Protein 5EXP (pdb70)

Secondary structure (DSSP, 8-state):
-----SHHHHHHHHHHHHHTTS---EEEE--TTSSHHHHHHHHHHTSTTTTS-EEEEETTTS-HHHHHHHHH-B-TTSSTT--S-B--HHHHTTTSEEEEETGGGS-HHHHHHHHHHHHHSEE--BT----EE---EEEEEESS-HHHHHHHTSS-HHHHHHHTTEEEEPPPGGG-GGGHHHHHHHHHHHHHHTTS--EEE-HHHHHHHTTS--TTHHHHHHHHHHHHHHHSTTEEE-GGGS-GGG----

Nearest PDB structures (foldseek):
  6jdi-assembly1_A  TM=9.979E-01  e=2.070E-52  Pseudomonas aeruginosa
  6jdl-assembly1_A  TM=9.980E-01  e=2.352E-52  Pseudomonas aeruginosa
  8p53-assembly1_D  T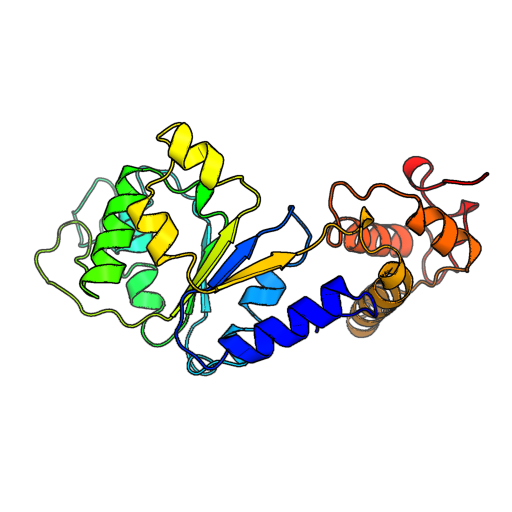M=9.610E-01  e=1.650E-47  Pseudomonas aeruginosa PAO1
  8p53-assembly1_E  TM=9.847E-01  e=5.163E-46  Pseudomonas aeruginosa PAO1
  5exx-assembly1_A  TM=9.400E-01  e=3.497E-45  Pseudomonas aeruginosa PAO1

CATH classification: 3.40.50.300 (+1 more: 1.10.8.60)

Structure (mmCIF, N/CA/C/O backbone):
data_5EXP
#
_entry.id   5EXP
#
_cell.length_a   104.907
_cell.length_b   104.907
_cell.length_c   42.752
_cell.angle_alpha   90.00
_cell.angle_beta   90.00
_cell.angle_gamma   120.00
#
_symmetry.space_group_name_H-M   'P 65'
#
loop_
_entity.id
_entity.type
_entity.pdbx_description
1 polymer 'Transcriptional regulator FleQ'
2 non-polymer 'SULFATE ION'
3 non-polymer 1,2-ETHANEDIOL
4 water water
#
loop_
_atom_site.group_PDB
_atom_site.id
_atom_site.type_symbol
_atom_site.label_atom_id
_atom_site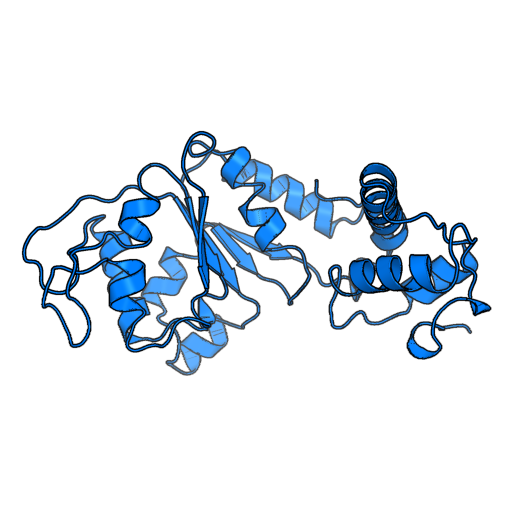.label_alt_id
_atom_site.label_comp_id
_atom_site.label_asym_id
_atom_site.label_entity_id
_atom_site.label_seq_id
_atom_site.pdbx_PDB_ins_code
_atom_site.Cartn_x
_atom_site.Cartn_y
_atom_site.Cartn_z
_atom_site.occupancy
_atom_site.B_iso_or_equiv
_atom_site.auth_seq_id
_atom_site.auth_comp_id
_atom_site.auth_asym_id
_atom_site.auth_atom_id
_atom_site.pdbx_PDB_model_num
ATOM 1 N N . SER A 1 11 ? 40.640 21.533 -1.779 1.00 47.46 145 SER A N 1
ATOM 2 C CA . SER A 1 11 ? 39.451 22.379 -1.825 1.00 41.33 145 SER A CA 1
ATOM 3 C C . SER A 1 11 ? 38.744 22.422 -0.467 1.00 44.04 145 SER A C 1
ATOM 4 O O . SER A 1 11 ? 37.691 23.046 -0.321 1.00 35.74 145 SER A O 1
ATOM 7 N N . LEU A 1 12 ? 39.338 21.760 0.523 1.00 38.62 146 LEU A N 1
ATOM 8 C CA . LEU A 1 12 ? 38.818 21.754 1.889 1.00 25.76 146 LEU A CA 1
ATOM 9 C C . LEU A 1 12 ? 39.531 22.774 2.765 1.00 27.25 146 LEU A C 1
ATOM 10 O O . LEU A 1 12 ? 40.625 22.526 3.259 1.00 25.14 146 LEU A O 1
ATOM 15 N N . VAL A 1 13 ? 38.884 23.908 2.980 1.00 19.57 147 VAL A N 1
ATOM 16 C CA . VAL A 1 13 ? 39.502 25.056 3.621 1.00 20.67 147 VAL A CA 1
ATOM 17 C C . VAL A 1 13 ? 39.448 24.999 5.161 1.00 18.50 147 VAL A C 1
ATOM 18 O O . VAL A 1 13 ? 38.495 24.479 5.731 1.00 21.88 147 VAL A O 1
ATOM 22 N N . GLY A 1 14 ? 40.471 25.522 5.836 1.00 17.28 148 GLY A N 1
ATOM 23 C CA . GLY A 1 14 ? 40.426 25.635 7.285 1.00 21.28 148 GLY A CA 1
ATOM 24 C C . GLY A 1 14 ? 41.703 25.264 8.019 1.00 18.18 148 GLY A C 1
ATOM 25 O O . GLY A 1 14 ? 42.570 24.588 7.466 1.00 25.74 148 GLY A O 1
ATOM 26 N N . THR A 1 15 ? 41.809 25.701 9.271 1.00 22.50 149 THR A N 1
ATOM 27 C CA . THR A 1 15 ? 42.991 25.440 10.090 1.00 20.74 149 THR A CA 1
ATOM 28 C C . THR A 1 15 ? 42.711 24.500 11.247 1.00 21.96 149 THR A C 1
ATOM 29 O O . THR A 1 15 ? 43.635 24.059 11.936 1.00 23.94 149 THR A O 1
ATOM 33 N N . SER A 1 16 ? 41.439 24.198 11.468 1.00 17.22 150 SER A N 1
ATOM 34 C CA . SER A 1 16 ? 41.036 23.369 12.591 1.00 17.05 150 SER A CA 1
ATOM 35 C C . SER A 1 16 ? 41.763 22.037 12.546 1.00 20.27 150 SER A C 1
ATOM 36 O O . SER A 1 16 ? 42.148 21.583 11.473 1.00 16.21 150 SER A O 1
ATOM 39 N N . ARG A 1 17 ? 41.957 21.433 13.716 1.00 18.92 151 ARG A N 1
ATOM 40 C CA . ARG A 1 17 ? 42.568 20.119 13.814 1.00 20.07 151 ARG A CA 1
ATOM 41 C C . ARG A 1 17 ? 41.724 19.114 13.024 1.00 20.69 151 ARG A C 1
ATOM 42 O O . ARG A 1 17 ? 42.257 18.253 12.324 1.00 21.51 151 ARG A O 1
ATOM 50 N N . ALA A 1 18 ? 40.411 19.248 13.144 1.00 17.96 152 ALA A N 1
ATOM 51 C CA . ALA A 1 18 ? 39.461 18.380 12.451 1.00 22.72 152 ALA A CA 1
ATOM 52 C C . ALA A 1 18 ? 39.705 18.338 10.950 1.00 18.07 152 ALA A C 1
ATOM 53 O O . ALA A 1 18 ? 39.839 17.271 10.365 1.00 17.34 152 ALA A O 1
ATOM 55 N N . ILE A 1 19 ? 39.768 19.498 10.314 1.00 14.88 153 ILE A N 1
ATOM 56 C CA . ILE A 1 19 ? 39.895 19.508 8.872 1.00 10.43 153 ILE A CA 1
ATOM 57 C C . ILE A 1 19 ? 41.303 19.075 8.451 1.00 13.38 153 ILE A C 1
ATOM 58 O O . ILE A 1 19 ? 41.473 18.461 7.412 1.00 12.95 153 ILE A O 1
ATOM 63 N N . GLN A 1 20 ? 42.305 19.355 9.276 1.00 14.59 154 GLN A N 1
ATOM 64 C CA . GLN A 1 20 ? 43.653 18.888 8.964 1.00 14.97 154 GLN A CA 1
ATOM 65 C C . GLN A 1 20 ? 43.683 17.367 8.970 1.00 18.54 154 GLN A C 1
ATOM 66 O O . GLN A 1 20 ? 44.295 16.742 8.099 1.00 16.61 154 GLN A O 1
ATOM 72 N N . GLN A 1 21 ? 43.026 16.785 9.971 1.00 14.01 155 GLN A N 1
ATOM 73 C CA . GLN A 1 21 ? 42.910 15.330 10.079 1.00 16.62 155 GLN A CA 1
ATOM 74 C C . GLN A 1 21 ? 42.235 14.736 8.853 1.00 17.78 155 GLN A C 1
ATOM 75 O O . GLN A 1 21 ? 42.671 13.716 8.314 1.00 13.26 155 GLN A O 1
ATOM 81 N N . VAL A 1 22 ? 41.136 15.356 8.448 1.00 13.22 156 VAL A N 1
ATOM 82 C CA . VAL A 1 22 ? 40.387 14.890 7.286 1.00 12.58 156 VAL A CA 1
ATOM 83 C C . VAL A 1 22 ? 41.265 14.934 6.042 1.00 12.48 156 VAL A C 1
ATOM 84 O O . VAL A 1 22 ? 41.294 13.986 5.266 1.00 12.08 156 VAL A O 1
ATOM 88 N N . ARG A 1 23 ? 42.023 16.015 5.870 1.00 9.73 157 ARG A N 1
ATOM 89 C CA . ARG A 1 23 ? 42.901 16.115 4.710 1.00 12.03 157 ARG A CA 1
ATOM 90 C C . ARG A 1 23 ? 43.947 15.000 4.734 1.00 13.27 157 ARG A C 1
ATOM 91 O O . ARG A 1 23 ? 44.254 14.394 3.701 1.00 12.36 157 ARG A O 1
ATOM 99 N N . GLN A 1 24 ? 44.481 14.725 5.918 1.00 13.03 158 GLN A N 1
ATOM 100 C CA . GLN A 1 24 ? 45.512 13.698 6.064 1.00 12.53 158 GLN A CA 1
ATOM 101 C C . GLN A 1 24 ? 44.941 12.329 5.740 1.00 13.68 158 GLN A C 1
ATOM 102 O O . GLN A 1 24 ? 45.591 11.514 5.083 1.00 13.77 158 GLN A O 1
ATOM 108 N N . MET A 1 25 ? 43.713 12.087 6.181 1.00 11.01 159 MET A N 1
ATOM 109 C CA . MET A 1 25 ? 43.075 10.787 5.935 1.00 12.44 159 MET A CA 1
ATOM 110 C C . MET A 1 25 ? 42.710 10.601 4.466 1.00 11.65 159 MET A C 1
ATOM 111 O O . MET A 1 25 ? 42.847 9.515 3.924 1.00 9.98 159 MET A O 1
ATOM 116 N N . MET A 1 26 ? 42.221 11.654 3.822 1.00 9.37 160 MET A N 1
ATOM 117 C CA . MET A 1 26 ? 41.936 11.580 2.399 1.00 10.41 160 MET A CA 1
ATOM 118 C C . MET A 1 26 ? 43.194 11.201 1.631 1.00 13.05 160 MET A C 1
ATOM 119 O O . MET A 1 26 ? 43.157 10.401 0.716 1.00 12.16 160 MET A O 1
ATOM 124 N N . GLN A 1 27 ? 44.314 11.798 2.009 1.00 11.99 161 GLN A N 1
ATOM 125 C CA . GLN A 1 27 ? 45.564 11.508 1.327 1.00 15.12 161 GLN A CA 1
ATOM 126 C C . GLN A 1 27 ? 45.941 10.029 1.498 1.00 11.52 161 GLN A C 1
ATOM 127 O O . GLN A 1 27 ? 46.423 9.382 0.563 1.00 15.17 161 GLN A O 1
ATOM 133 N N . GLN A 1 28 ? 45.698 9.486 2.685 1.00 9.95 162 GLN A N 1
ATOM 134 C CA . GLN A 1 28 ? 46.031 8.083 2.948 1.00 12.80 162 GLN A CA 1
ATOM 135 C C . GLN A 1 28 ? 45.255 7.122 2.055 1.00 16.03 162 GLN A C 1
ATOM 136 O O . GLN A 1 28 ? 45.791 6.100 1.627 1.00 11.56 162 GLN A O 1
ATOM 142 N N . VAL A 1 29 ? 43.988 7.424 1.795 1.00 12.48 163 VAL A N 1
ATOM 143 C CA . VAL A 1 29 ? 43.117 6.413 1.179 1.00 10.51 163 VAL A CA 1
ATOM 144 C C . VAL A 1 29 ? 42.818 6.657 -0.309 1.00 10.81 163 VAL A C 1
ATOM 145 O O . VAL A 1 29 ? 42.508 5.697 -1.037 1.00 13.27 163 VAL A O 1
ATOM 149 N N . ALA A 1 30 ? 42.947 7.904 -0.771 1.00 9.53 164 ALA A N 1
ATOM 150 C CA . ALA A 1 30 ? 42.474 8.285 -2.116 1.00 9.48 164 ALA A CA 1
ATOM 151 C C . ALA A 1 30 ? 42.973 7.377 -3.245 1.00 12.98 164 ALA A C 1
ATOM 152 O O . ALA A 1 30 ? 42.178 6.905 -4.064 1.00 9.76 164 ALA A O 1
ATOM 154 N N . ASP A 1 31 ? 44.283 7.142 -3.297 1.00 9.57 165 ASP A N 1
ATOM 155 C CA . ASP A 1 31 ? 44.872 6.367 -4.396 1.00 11.43 165 ASP A CA 1
ATOM 156 C C . ASP A 1 31 ? 44.863 4.866 -4.139 1.00 17.52 165 ASP A C 1
ATOM 157 O O . ASP A 1 31 ? 45.522 4.114 -4.845 1.00 14.58 165 ASP A O 1
ATOM 162 N N . THR A 1 32 ? 44.105 4.428 -3.138 1.00 12.30 166 THR A N 1
ATOM 163 C CA . THR A 1 32 ? 43.801 3.017 -2.995 1.00 9.73 166 THR A CA 1
ATOM 164 C C . THR A 1 32 ? 42.403 2.794 -3.535 1.00 11.65 166 THR A C 1
ATOM 165 O O . THR A 1 32 ? 41.666 3.752 -3.763 1.00 15.07 166 THR A O 1
ATOM 169 N N . ASP A 1 33 ? 42.033 1.534 -3.708 1.00 14.60 167 ASP A N 1
ATOM 170 C CA . ASP A 1 33 ? 40.679 1.212 -4.140 1.00 16.43 167 ASP A CA 1
ATOM 171 C C . ASP A 1 33 ? 39.799 0.803 -2.955 1.00 13.40 167 ASP A C 1
ATOM 172 O O . ASP A 1 33 ? 38.702 0.252 -3.131 1.00 14.42 167 ASP A O 1
ATOM 177 N N . ALA A 1 34 ? 40.259 1.101 -1.745 1.00 12.48 168 ALA A N 1
ATOM 178 C CA . ALA A 1 34 ? 39.518 0.722 -0.542 1.00 11.57 168 ALA A CA 1
ATOM 179 C C . ALA A 1 34 ? 38.202 1.472 -0.427 1.00 13.55 168 ALA A C 1
ATOM 180 O O . ALA A 1 34 ? 38.109 2.656 -0.753 1.00 10.96 168 ALA A O 1
ATOM 182 N N . SER A 1 35 ? 37.183 0.789 0.073 1.00 10.12 169 SER A N 1
ATOM 183 C CA A SER A 1 35 ? 35.900 1.447 0.249 0.45 10.59 169 SER A CA 1
ATOM 184 C CA B SER A 1 35 ? 35.876 1.411 0.286 0.55 10.36 169 SER A CA 1
ATOM 185 C C . SER A 1 35 ? 35.961 2.466 1.381 1.00 12.67 169 SER A C 1
ATOM 186 O O . SER A 1 35 ? 36.484 2.198 2.466 1.00 11.94 169 SER A O 1
ATOM 191 N N . VAL A 1 36 ? 35.436 3.657 1.096 1.00 9.25 170 VAL A N 1
ATOM 192 C CA . VAL A 1 36 ? 35.458 4.776 2.029 1.00 10.47 170 VAL A CA 1
ATOM 193 C C . VAL A 1 36 ? 34.033 5.066 2.495 1.00 11.45 170 VAL A C 1
ATOM 194 O O . VAL A 1 36 ? 33.111 5.071 1.681 1.00 11.03 170 VAL A O 1
ATOM 198 N N . LEU A 1 37 ? 33.848 5.250 3.797 1.00 7.96 171 LEU A N 1
ATOM 199 C CA . LEU A 1 37 ? 32.550 5.696 4.318 1.00 9.41 171 LEU A CA 1
ATOM 200 C C . LEU A 1 37 ? 32.724 7.074 4.940 1.00 12.44 171 LEU A C 1
ATOM 201 O O . LEU A 1 37 ? 33.493 7.241 5.895 1.00 10.73 171 LEU A O 1
ATOM 206 N N . ILE A 1 38 ? 32.011 8.062 4.397 1.00 7.65 172 ILE A N 1
ATOM 207 C CA . ILE A 1 38 ? 32.105 9.419 4.893 1.00 8.01 172 ILE A CA 1
ATOM 208 C C . ILE A 1 38 ? 30.898 9.720 5.764 1.00 9.81 172 ILE A C 1
ATOM 209 O O . ILE A 1 38 ? 29.758 9.567 5.327 1.00 9.51 172 ILE A O 1
ATOM 214 N N . LEU A 1 39 ? 31.153 10.116 7.001 1.00 8.98 173 LEU A N 1
ATOM 215 C CA . LEU A 1 39 ? 30.082 10.285 7.987 1.00 10.93 173 LEU A CA 1
ATOM 216 C C . LEU A 1 39 ? 29.991 11.739 8.386 1.00 10.13 173 LEU A C 1
ATOM 217 O O . LEU A 1 39 ? 31.007 12.361 8.635 1.00 13.20 173 LEU A O 1
ATOM 222 N N . GLY A 1 40 ? 28.781 12.287 8.469 1.00 12.78 174 GLY A N 1
ATOM 223 C CA . GLY A 1 40 ? 28.684 13.686 8.840 1.00 10.45 174 GLY A CA 1
ATOM 224 C C . GLY A 1 40 ? 27.291 14.224 8.614 1.00 8.10 174 GLY A C 1
ATOM 225 O O . GLY A 1 40 ? 26.513 13.674 7.840 1.00 10.83 174 GLY A O 1
ATOM 226 N N . GLU A 1 41 ? 26.976 15.315 9.298 1.00 9.09 175 GLU A N 1
ATOM 227 C CA . GLU A 1 41 ? 25.680 15.954 9.124 1.00 11.36 175 GLU A CA 1
ATOM 228 C C . GLU A 1 41 ? 25.494 16.463 7.706 1.00 9.61 175 GLU A C 1
ATOM 229 O O . GLU A 1 41 ? 26.453 16.631 6.969 1.00 10.69 175 GLU A O 1
ATOM 235 N N . SER A 1 42 ? 24.259 16.720 7.307 1.00 10.80 176 SER A N 1
ATOM 236 C CA A SER A 1 42 ? 24.020 17.371 6.026 0.49 11.98 176 SER A CA 1
ATOM 237 C CA B SER A 1 42 ? 24.034 17.367 6.019 0.51 11.98 176 SER A CA 1
ATOM 238 C C . SER A 1 42 ? 24.778 18.697 5.971 1.00 12.72 176 SER A C 1
ATOM 239 O O . SER A 1 42 ? 24.812 19.432 6.960 1.00 14.09 176 SER A O 1
ATOM 244 N N . GLY A 1 43 ? 25.402 18.982 4.829 1.00 10.09 177 GLY A N 1
ATOM 245 C CA . GLY A 1 43 ? 26.078 20.246 4.607 1.00 13.94 177 GLY A CA 1
ATOM 246 C C . GLY A 1 43 ? 27.511 20.272 5.100 1.00 14.56 177 GLY A C 1
ATOM 247 O O . GLY A 1 43 ? 28.130 21.322 5.128 1.00 13.42 177 GLY A O 1
ATOM 248 N N . THR A 1 44 ? 28.048 19.120 5.493 1.00 11.11 178 THR A N 1
ATOM 249 C CA . THR A 1 44 ? 29.418 19.115 6.026 1.00 10.83 178 THR A CA 1
ATOM 250 C C . THR A 1 44 ? 30.469 18.840 4.950 1.00 15.27 178 THR A C 1
ATOM 251 O O . THR A 1 44 ? 31.666 18.783 5.245 1.00 17.40 178 THR A O 1
ATOM 255 N N . GLY A 1 45 ? 30.019 18.687 3.710 1.00 13.49 179 GLY A N 1
ATOM 256 C CA . GLY A 1 45 ? 30.919 18.561 2.578 1.00 18.17 179 GLY A CA 1
ATOM 257 C C . GLY A 1 45 ? 31.244 17.127 2.200 1.00 14.94 179 GLY A C 1
ATOM 258 O O . GLY A 1 45 ? 32.294 16.862 1.606 1.00 13.46 179 GLY A O 1
ATOM 259 N N . LYS A 1 46 ? 30.364 16.192 2.544 1.00 12.73 180 LYS A N 1
ATOM 260 C CA . LYS A 1 46 ? 30.654 14.781 2.244 1.00 11.53 180 LYS A CA 1
ATOM 261 C C . LYS A 1 46 ? 30.763 14.522 0.733 1.00 15.60 180 LYS A C 1
ATOM 262 O O . LYS A 1 46 ? 31.655 13.794 0.304 1.00 13.47 180 LYS A O 1
ATOM 268 N N . GLU A 1 47 ? 29.887 15.101 -0.089 1.00 13.00 181 GLU A N 1
ATOM 269 C CA . GLU A 1 47 ? 29.992 14.838 -1.537 1.00 14.57 181 GLU A CA 1
ATOM 270 C C . GLU A 1 47 ? 31.225 15.546 -2.111 1.00 15.94 181 GLU A C 1
ATOM 271 O O . GLU A 1 47 ? 31.869 15.052 -3.041 1.00 14.55 181 GLU A O 1
ATOM 277 N N . VAL A 1 48 ? 31.571 16.690 -1.541 1.00 13.01 182 VAL A N 1
ATOM 278 C CA . VAL A 1 48 ? 32.808 17.372 -1.918 1.00 9.60 182 VAL A CA 1
ATOM 279 C C . VAL A 1 48 ? 34.018 16.478 -1.648 1.00 15.94 182 VAL A C 1
ATOM 280 O O . VAL A 1 48 ? 34.922 16.344 -2.486 1.00 13.86 182 VAL A O 1
ATOM 284 N N . VAL A 1 49 ? 34.026 15.866 -0.469 1.00 10.68 183 VAL A N 1
ATOM 285 C CA . VAL A 1 49 ? 35.099 14.946 -0.112 1.00 12.57 183 VAL A CA 1
ATOM 286 C C . VAL A 1 49 ? 35.130 13.755 -1.071 1.00 11.90 183 VAL A C 1
ATOM 287 O O . VAL A 1 49 ? 36.199 13.344 -1.505 1.00 9.54 183 VAL A O 1
ATOM 291 N N . ALA A 1 50 ? 33.963 13.207 -1.413 1.00 7.41 184 ALA A N 1
ATOM 292 C CA . ALA A 1 50 ? 33.910 12.059 -2.328 1.00 12.14 184 ALA A CA 1
ATOM 293 C C . ALA A 1 50 ? 34.487 12.394 -3.713 1.00 10.73 184 ALA A C 1
ATOM 294 O O . ALA A 1 50 ? 35.285 11.635 -4.284 1.00 12.56 184 ALA A O 1
ATOM 296 N N . ARG A 1 51 ? 34.091 13.544 -4.251 1.00 11.33 185 ARG A N 1
ATOM 297 C CA . ARG A 1 51 ? 34.564 13.963 -5.566 1.00 12.41 185 ARG A CA 1
ATOM 298 C C . ARG A 1 51 ? 36.051 14.261 -5.529 1.00 10.07 185 ARG A C 1
ATOM 299 O O . ARG A 1 51 ? 36.781 13.915 -6.459 1.00 12.76 185 ARG A O 1
ATOM 307 N N . ASN A 1 52 ? 36.508 14.879 -4.448 1.00 13.73 186 ASN A N 1
ATOM 308 C CA A ASN A 1 52 ? 37.932 15.142 -4.282 0.51 11.66 186 ASN A CA 1
ATOM 309 C CA B ASN A 1 52 ? 37.929 15.150 -4.290 0.49 11.71 186 ASN A CA 1
ATOM 310 C C . ASN A 1 52 ? 38.724 13.840 -4.267 1.00 15.60 186 ASN A C 1
ATOM 311 O O . ASN A 1 52 ? 39.724 13.697 -4.976 1.00 14.66 186 ASN A O 1
ATOM 320 N N . LEU A 1 53 ? 38.263 12.886 -3.465 1.00 11.57 187 LEU A N 1
ATOM 321 C CA . LEU A 1 53 ? 38.896 11.565 -3.427 1.00 11.87 187 LEU A CA 1
ATOM 322 C C . LEU A 1 53 ? 38.993 10.977 -4.831 1.00 13.93 187 LEU A C 1
ATOM 323 O O . LEU A 1 53 ? 40.046 10.493 -5.238 1.00 13.17 187 LEU A O 1
ATOM 328 N N . HIS A 1 54 ? 37.893 11.029 -5.574 1.00 8.26 188 HIS A N 1
ATOM 329 C CA . HIS A 1 54 ? 37.835 10.430 -6.898 1.00 13.86 188 HIS A CA 1
ATOM 330 C C . HIS A 1 54 ? 38.900 11.009 -7.832 1.00 14.94 188 HIS A C 1
ATOM 331 O O . HIS A 1 54 ? 39.624 10.268 -8.499 1.00 16.18 188 HIS A O 1
ATOM 338 N N . TYR A 1 55 ? 39.005 12.329 -7.869 1.00 13.77 189 TYR A N 1
ATOM 339 C CA . TYR A 1 55 ? 39.963 12.959 -8.771 1.00 16.92 189 TYR A CA 1
ATOM 340 C C . TYR A 1 55 ? 41.397 12.843 -8.270 1.00 14.36 189 TYR A C 1
ATOM 341 O O . TYR A 1 55 ? 42.330 13.194 -8.990 1.00 17.07 189 TYR A O 1
ATOM 350 N N . HIS A 1 56 ? 41.586 12.321 -7.063 1.00 15.93 190 HIS A N 1
ATOM 351 C CA . HIS A 1 56 ? 42.933 11.990 -6.602 1.00 18.28 190 HIS A CA 1
ATOM 352 C C . HIS A 1 56 ? 43.091 10.498 -6.397 1.00 11.74 190 HIS A C 1
ATOM 353 O O . HIS A 1 56 ? 43.815 10.081 -5.499 1.00 12.96 190 HIS A O 1
ATOM 360 N N . SER A 1 57 ? 42.401 9.704 -7.212 1.00 12.55 191 SER A N 1
ATOM 361 C CA . SER A 1 57 ? 42.424 8.260 -7.059 1.00 10.09 191 SER A CA 1
ATOM 362 C C . SER A 1 57 ? 42.915 7.578 -8.328 1.00 14.54 191 SER A C 1
ATOM 363 O O . SER A 1 57 ? 43.252 8.230 -9.314 1.00 14.39 191 SER A O 1
ATOM 366 N N . LYS A 1 58 ? 42.954 6.254 -8.298 1.00 14.43 192 LYS A N 1
ATOM 367 C CA . LYS A 1 58 ? 43.284 5.489 -9.489 1.00 15.57 192 LYS A CA 1
ATOM 368 C C . LYS A 1 58 ? 42.133 5.537 -10.494 1.00 19.77 192 LYS A C 1
ATOM 369 O O . LYS A 1 58 ? 42.277 5.147 -11.651 1.00 18.09 192 LYS A O 1
ATOM 375 N N . ARG A 1 59 ? 40.989 6.041 -10.043 1.00 14.70 193 ARG A N 1
ATOM 376 C CA . ARG A 1 59 ? 39.807 6.142 -10.885 1.00 16.48 193 ARG A CA 1
ATOM 377 C C . ARG A 1 59 ? 39.678 7.530 -11.512 1.00 18.86 193 ARG A C 1
ATOM 378 O O . ARG A 1 59 ? 38.680 7.827 -12.165 1.00 16.22 193 ARG A O 1
ATOM 386 N N . ARG A 1 60 ? 40.688 8.378 -11.322 1.00 15.36 194 ARG A N 1
ATOM 387 C CA . ARG A 1 60 ? 40.549 9.794 -11.637 1.00 17.32 194 ARG A CA 1
ATOM 388 C C . ARG A 1 60 ? 40.277 10.093 -13.117 1.00 19.37 194 ARG A C 1
ATOM 389 O O . ARG A 1 60 ? 39.751 11.151 -13.444 1.00 20.23 194 ARG A O 1
ATOM 397 N N . GLU A 1 61 ? 40.601 9.165 -14.008 1.00 17.19 195 GLU A N 1
ATOM 398 C CA . GLU A 1 61 ? 40.270 9.368 -15.415 1.00 24.15 195 GLU A CA 1
ATOM 399 C C . GLU A 1 61 ? 38.979 8.655 -15.799 1.00 29.72 195 GLU A C 1
ATOM 400 O O . GLU A 1 61 ? 38.573 8.680 -16.959 1.00 31.97 195 GLU A O 1
ATOM 406 N N . GLY A 1 62 ? 38.331 8.037 -14.816 1.00 23.60 196 GLY A N 1
ATOM 407 C CA . GLY A 1 62 ? 37.101 7.298 -15.050 1.00 23.33 196 GLY A CA 1
ATOM 408 C C . GLY A 1 62 ? 35.877 8.065 -14.590 1.00 20.36 196 GLY A C 1
ATOM 409 O O . GLY A 1 62 ? 35.988 9.209 -14.148 1.00 20.54 196 GLY A O 1
ATOM 410 N N . PRO A 1 63 ? 34.692 7.439 -14.699 1.00 18.79 197 PRO A N 1
ATOM 411 C CA . PRO A 1 63 ? 33.425 8.074 -14.325 1.00 23.70 197 PRO A CA 1
ATOM 412 C C . PRO A 1 63 ? 33.204 8.166 -12.811 1.00 21.22 197 PRO A C 1
ATOM 413 O O . PRO A 1 63 ? 33.614 7.271 -12.072 1.00 19.12 197 PRO A O 1
ATOM 417 N N . PHE A 1 64 ? 32.575 9.253 -12.376 1.00 21.50 198 PHE A N 1
ATOM 418 C CA . PHE A 1 64 ? 32.091 9.413 -11.010 1.00 17.99 198 PHE A CA 1
ATOM 419 C C . PHE A 1 64 ? 30.572 9.355 -11.051 1.00 22.89 198 PHE A C 1
ATOM 420 O O . PHE A 1 64 ? 29.939 10.272 -11.567 1.00 20.95 198 PHE A O 1
ATOM 428 N N . VAL A 1 65 ? 29.994 8.286 -10.506 1.00 22.15 199 VAL A N 1
ATOM 429 C CA . VAL A 1 65 ? 28.561 8.040 -10.640 1.00 18.44 199 VAL A CA 1
ATOM 430 C C . VAL A 1 65 ? 27.845 8.029 -9.286 1.00 17.27 199 VAL A C 1
ATOM 431 O O . VAL A 1 65 ? 28.026 7.122 -8.478 1.00 17.18 199 VAL A O 1
ATOM 435 N N . PRO A 1 66 ? 27.031 9.057 -9.035 1.00 20.63 200 PRO A N 1
ATOM 436 C CA . PRO A 1 66 ? 26.277 9.166 -7.784 1.00 21.77 200 PRO A CA 1
ATOM 437 C C . PRO A 1 66 ? 25.049 8.277 -7.787 1.00 19.10 200 PRO A C 1
ATOM 438 O O . PRO A 1 66 ? 24.457 8.024 -8.845 1.00 19.31 200 PRO A O 1
ATOM 442 N N . VAL A 1 67 ? 24.694 7.787 -6.605 1.00 16.40 201 VAL A N 1
ATOM 443 C CA . VAL A 1 67 ? 23.449 7.076 -6.399 1.00 21.17 201 VAL A CA 1
ATOM 444 C C . VAL A 1 67 ? 22.810 7.675 -5.168 1.00 21.08 201 VAL A C 1
ATOM 445 O O . VAL A 1 67 ? 23.416 7.658 -4.093 1.00 16.80 201 VAL A O 1
ATOM 449 N N . ASN A 1 68 ? 21.612 8.241 -5.317 1.00 18.05 202 ASN A N 1
ATOM 450 C CA . ASN A 1 68 ? 20.930 8.811 -4.171 1.00 16.89 202 ASN A CA 1
ATOM 451 C C . ASN A 1 68 ? 19.973 7.785 -3.622 1.00 22.96 202 ASN A C 1
ATOM 452 O O . ASN A 1 68 ? 18.830 7.671 -4.060 1.00 23.52 202 ASN A O 1
ATOM 457 N N . CYS A 1 69 ? 20.475 7.020 -2.663 1.00 18.43 203 CYS A N 1
ATOM 458 C CA . CYS A 1 69 ? 19.812 5.801 -2.217 1.00 19.96 203 CYS A CA 1
ATOM 459 C C . CYS A 1 69 ? 18.418 6.034 -1.637 1.00 24.05 203 CYS A C 1
ATOM 460 O O . CYS A 1 69 ? 17.550 5.162 -1.729 1.00 34.56 203 CYS A O 1
ATOM 463 N N . GLY A 1 70 ? 18.211 7.198 -1.030 1.00 20.51 204 GLY A N 1
ATOM 464 C CA . GLY A 1 70 ? 16.938 7.502 -0.398 1.00 32.81 204 GLY A CA 1
ATOM 465 C C . GLY A 1 70 ? 16.016 8.373 -1.232 1.00 28.05 204 GLY A C 1
ATOM 466 O O . GLY A 1 70 ? 14.967 8.816 -0.761 1.00 33.76 204 GLY A O 1
ATOM 467 N N . ALA A 1 71 ? 16.397 8.623 -2.476 1.00 20.82 205 ALA A N 1
ATOM 468 C CA . ALA A 1 71 ? 15.558 9.436 -3.356 1.00 18.39 205 ALA A CA 1
ATOM 469 C C . ALA A 1 71 ? 14.854 8.541 -4.359 1.00 26.77 205 ALA A C 1
ATOM 470 O O . ALA A 1 71 ? 13.698 8.767 -4.713 1.00 34.15 205 ALA A O 1
ATOM 472 N N . ILE A 1 72 ? 15.566 7.516 -4.800 1.00 19.63 206 ILE A N 1
ATOM 473 C CA . ILE A 1 72 ? 15.054 6.563 -5.768 1.00 17.61 206 ILE A CA 1
ATOM 474 C C . ILE A 1 72 ? 13.965 5.706 -5.135 1.00 23.12 206 ILE A C 1
ATOM 475 O O . ILE A 1 72 ? 14.161 5.170 -4.043 1.00 25.96 206 ILE A O 1
ATOM 480 N N . PRO A 1 73 ? 12.814 5.577 -5.813 1.00 24.39 207 PRO A N 1
ATOM 481 C CA . PRO A 1 73 ? 11.741 4.693 -5.342 1.00 23.52 207 PRO A CA 1
ATOM 482 C C . PRO A 1 73 ? 12.270 3.281 -5.100 1.00 28.48 207 PRO A C 1
ATOM 483 O O . PRO A 1 73 ? 13.015 2.779 -5.946 1.00 24.77 207 PRO A O 1
ATOM 487 N N . ALA A 1 74 ? 11.906 2.674 -3.970 1.00 26.26 208 ALA A N 1
ATOM 488 C CA . ALA A 1 74 ? 12.469 1.381 -3.578 1.00 27.16 208 ALA A CA 1
ATOM 489 C C . ALA A 1 74 ? 12.201 0.337 -4.648 1.00 30.67 208 ALA A C 1
ATOM 490 O O . ALA A 1 74 ? 13.049 -0.512 -4.924 1.00 25.72 208 ALA A O 1
ATOM 492 N N . GLU A 1 75 ? 11.028 0.427 -5.268 1.00 27.22 209 GLU A N 1
ATOM 493 C CA . GLU A 1 75 ? 10.627 -0.508 -6.313 1.00 29.14 209 GLU A CA 1
ATOM 494 C C . GLU A 1 75 ? 11.400 -0.335 -7.625 1.00 31.17 209 GLU A C 1
ATOM 495 O O . GLU A 1 75 ? 11.270 -1.159 -8.531 1.00 29.83 209 GLU A O 1
ATOM 501 N N . LEU A 1 76 ? 12.191 0.730 -7.733 1.00 27.35 210 LEU A N 1
ATOM 502 C CA . LEU A 1 76 ? 12.930 1.018 -8.963 1.00 25.55 210 LEU A CA 1
ATOM 503 C C . LEU A 1 76 ? 14.436 0.977 -8.754 1.00 18.05 210 LEU A C 1
ATOM 504 O O . LEU A 1 76 ? 15.200 1.054 -9.704 1.00 21.33 210 LEU A O 1
ATOM 509 N N . LEU A 1 77 ? 14.859 0.867 -7.503 1.00 22.07 211 LEU A N 1
ATOM 510 C CA . LEU A 1 77 ? 16.273 0.983 -7.183 1.00 21.01 211 LEU A CA 1
ATOM 511 C C . LEU A 1 77 ? 17.088 -0.182 -7.756 1.00 18.42 211 LEU A C 1
ATOM 512 O O . LEU A 1 77 ? 18.246 0.002 -8.134 1.00 21.98 211 LEU A O 1
ATOM 517 N N . GLU A 1 78 ? 16.491 -1.368 -7.818 1.00 23.21 212 GLU A N 1
ATOM 518 C CA . GLU A 1 78 ? 17.200 -2.536 -8.345 1.00 19.77 212 GLU A CA 1
ATOM 519 C C . GLU A 1 78 ? 17.559 -2.276 -9.807 1.00 24.65 212 GLU A C 1
ATOM 520 O O . GLU A 1 78 ? 18.715 -2.412 -10.205 1.00 24.43 212 GLU A O 1
ATOM 526 N N . SER A 1 79 ? 16.563 -1.860 -10.585 1.00 23.09 213 SER A N 1
ATOM 527 C CA . SER A 1 79 ? 16.774 -1.431 -11.964 1.00 23.87 213 SER A CA 1
ATOM 528 C C . SER A 1 79 ? 17.799 -0.306 -12.090 1.00 22.55 213 SER A C 1
ATOM 529 O O . SER A 1 79 ? 18.690 -0.352 -12.943 1.00 24.55 213 SER A O 1
ATOM 532 N N . GLU A 1 80 ? 17.679 0.709 -11.241 1.00 26.35 214 GLU A N 1
ATOM 533 C CA . GLU A 1 80 ? 18.612 1.837 -11.283 1.00 20.21 214 GLU A CA 1
ATOM 534 C C . GLU A 1 80 ? 20.062 1.421 -11.040 1.00 22.25 214 GLU A C 1
ATOM 535 O O . GLU A 1 80 ? 20.966 1.878 -11.740 1.00 26.11 214 GLU A O 1
ATOM 541 N N . LEU A 1 81 ? 20.284 0.549 -10.062 1.00 21.40 215 LEU A N 1
ATOM 542 C CA . LEU A 1 81 ? 21.637 0.106 -9.743 1.00 22.83 215 LEU A CA 1
ATOM 543 C C . LEU A 1 81 ? 22.179 -0.916 -10.737 1.00 26.66 215 LEU A C 1
ATOM 544 O O . LEU A 1 81 ? 23.334 -0.840 -11.157 1.00 26.31 215 LEU A O 1
ATOM 549 N N . PHE A 1 82 ? 21.335 -1.864 -11.122 1.00 25.36 216 PHE A N 1
ATOM 550 C CA . PHE A 1 82 ? 21.805 -3.047 -11.835 1.00 19.91 216 PHE A CA 1
ATOM 551 C C . PHE A 1 82 ? 21.471 -3.058 -13.323 1.00 21.51 216 PHE A C 1
ATOM 552 O O . PHE A 1 82 ? 21.989 -3.886 -14.074 1.00 22.20 216 PHE A O 1
ATOM 560 N N . GLY A 1 83 ? 20.624 -2.128 -13.744 1.00 19.39 217 GLY A N 1
ATOM 561 C CA . GLY A 1 83 ? 20.158 -2.094 -15.119 1.00 24.39 217 GLY A CA 1
ATOM 562 C C . GLY A 1 83 ? 19.017 -3.072 -15.319 1.00 26.02 217 GLY A C 1
ATOM 563 O O . GLY A 1 83 ? 18.683 -3.850 -14.421 1.00 21.25 217 GLY A O 1
ATOM 564 N N . HIS A 1 84 ? 18.416 -3.043 -16.500 1.00 21.64 218 HIS A N 1
ATOM 565 C CA . HIS A 1 84 ? 17.361 -3.993 -16.811 1.00 19.70 218 HIS A CA 1
ATOM 566 C C . HIS A 1 84 ? 17.350 -4.380 -18.287 1.00 28.23 218 HIS A C 1
ATOM 567 O O . HIS A 1 84 ? 17.812 -3.629 -19.153 1.00 22.40 218 HIS A O 1
ATOM 574 N N . GLU A 1 85 ? 16.837 -5.574 -18.558 1.00 22.11 219 GLU A N 1
ATOM 575 C CA . GLU A 1 85 ? 16.552 -5.989 -19.925 1.00 32.22 219 GLU A CA 1
ATOM 576 C C . GLU A 1 85 ? 15.144 -5.572 -20.308 1.00 30.95 219 GLU A C 1
ATOM 577 O O . GLU A 1 85 ? 14.273 -5.464 -19.448 1.00 30.88 219 GLU A O 1
ATOM 583 N N . LYS A 1 86 ? 14.943 -5.337 -21.602 1.00 28.37 220 LYS A N 1
ATOM 584 C CA . LYS A 1 86 ? 13.624 -5.086 -22.175 1.00 35.63 220 LYS A CA 1
ATOM 585 C C . LYS A 1 86 ? 12.585 -6.081 -21.662 1.00 37.92 220 LYS A C 1
ATOM 586 O O . LYS A 1 86 ? 12.784 -7.291 -21.739 1.00 39.10 220 LYS A O 1
ATOM 592 N N . GLY A 1 87 ? 11.491 -5.569 -21.111 1.00 32.69 221 GLY A N 1
ATOM 593 C CA . GLY A 1 87 ? 10.393 -6.414 -20.680 1.00 36.27 221 GLY A CA 1
ATOM 594 C C . GLY A 1 87 ? 10.521 -6.974 -19.277 1.00 40.33 221 GLY A C 1
ATOM 595 O O . GLY A 1 87 ? 9.680 -7.760 -18.841 1.00 44.60 221 GLY A O 1
ATOM 596 N N . ALA A 1 88 ? 11.568 -6.566 -18.567 1.00 43.42 222 ALA A N 1
ATOM 597 C CA . ALA A 1 88 ? 11.820 -7.062 -17.217 1.00 36.93 222 ALA A CA 1
ATOM 598 C C . ALA A 1 88 ? 10.659 -6.742 -16.285 1.00 39.39 222 ALA A C 1
ATOM 599 O O . ALA A 1 88 ? 10.317 -7.533 -15.410 1.00 41.44 222 ALA A O 1
ATOM 601 N N . PHE A 1 89 ? 10.059 -5.573 -16.481 1.00 34.62 223 PHE A N 1
ATOM 602 C CA . PHE A 1 89 ? 8.941 -5.134 -15.654 1.00 36.70 223 PHE A CA 1
ATOM 603 C C . PHE A 1 89 ? 8.063 -4.142 -16.410 1.00 42.49 223 PHE A C 1
ATOM 604 O O . PHE A 1 89 ? 8.365 -3.774 -17.549 1.00 32.83 223 PHE A O 1
ATOM 612 N N . THR A 1 90 ? 6.967 -3.728 -15.779 1.00 41.14 224 THR A N 1
ATOM 613 C CA . THR A 1 90 ? 6.060 -2.761 -16.382 1.00 40.93 224 THR A CA 1
ATOM 614 C C . THR A 1 90 ? 6.795 -1.458 -16.629 1.00 31.55 224 THR A C 1
ATOM 615 O O . THR A 1 90 ? 7.275 -0.823 -15.688 1.00 39.22 224 THR A O 1
ATOM 619 N N . GLY A 1 91 ? 6.890 -1.071 -17.897 1.00 35.26 225 GLY A N 1
ATOM 620 C CA . GLY A 1 91 ? 7.590 0.145 -18.272 1.00 48.46 225 GLY A CA 1
ATOM 621 C C . GLY A 1 91 ? 8.906 -0.098 -18.994 1.00 54.04 225 GLY A C 1
ATOM 622 O O . GLY A 1 91 ? 9.404 0.783 -19.700 1.00 52.50 225 GLY A O 1
ATOM 623 N N . ALA A 1 92 ? 9.469 -1.294 -18.825 1.00 35.92 226 ALA A N 1
ATOM 624 C CA . ALA A 1 92 ? 10.767 -1.619 -19.414 1.00 41.18 226 ALA A CA 1
ATOM 625 C C . ALA A 1 92 ? 10.663 -1.981 -20.895 1.00 34.62 226 ALA A C 1
ATOM 626 O O . ALA A 1 92 ? 10.695 -3.157 -21.257 1.00 36.81 226 ALA A O 1
ATOM 628 N N . ILE A 1 93 ? 10.546 -0.972 -21.754 1.00 32.15 227 ILE A N 1
ATOM 629 C CA . ILE A 1 93 ? 10.458 -1.234 -23.186 1.00 42.09 227 ILE A CA 1
ATOM 630 C C . ILE A 1 93 ? 11.799 -1.028 -23.890 1.00 44.71 227 ILE A C 1
ATOM 631 O O . ILE A 1 93 ? 11.892 -1.172 -25.112 1.00 43.98 227 ILE A O 1
ATOM 636 N N . THR A 1 94 ? 12.830 -0.684 -23.119 1.00 38.05 228 THR A N 1
ATOM 637 C CA . THR A 1 94 ? 14.205 -0.682 -23.625 1.00 39.95 228 THR A CA 1
ATOM 638 C C . THR A 1 94 ? 15.117 -1.397 -22.634 1.00 38.50 228 THR A C 1
ATOM 639 O O . THR A 1 94 ? 14.786 -1.517 -21.455 1.00 36.31 228 THR A O 1
ATOM 643 N N . SER A 1 95 ? 16.254 -1.887 -23.116 1.00 43.60 229 SER A N 1
ATOM 644 C CA . SER A 1 95 ? 17.254 -2.493 -22.243 1.00 35.88 229 SER A CA 1
ATOM 645 C C . SER A 1 95 ? 18.316 -1.452 -21.927 1.00 42.40 229 SER A C 1
ATOM 646 O O . SER A 1 95 ? 18.903 -0.874 -22.846 1.00 38.44 229 SER A O 1
ATOM 649 N N . ARG A 1 96 ? 18.554 -1.218 -20.633 1.00 37.52 230 ARG A N 1
ATOM 650 C CA . ARG A 1 96 ? 19.382 -0.103 -20.171 1.00 33.33 230 ARG A CA 1
ATOM 651 C C . ARG A 1 96 ? 20.404 -0.498 -19.110 1.00 28.62 230 ARG A C 1
ATOM 652 O O . ARG A 1 96 ? 20.122 -1.317 -18.242 1.00 20.91 230 ARG A O 1
ATOM 660 N N . ALA A 1 97 ? 21.582 0.115 -19.171 1.00 33.95 231 ALA A N 1
ATOM 661 C CA . ALA A 1 97 ? 22.634 -0.126 -18.186 1.00 28.98 231 ALA A CA 1
ATOM 662 C C . ALA A 1 97 ? 22.370 0.664 -16.909 1.00 25.06 231 ALA A C 1
ATOM 663 O O . ALA A 1 97 ? 21.891 1.795 -16.957 1.00 29.72 231 ALA A O 1
ATOM 665 N N . GLY A 1 98 ? 22.677 0.063 -15.765 1.00 24.08 232 GLY A N 1
ATOM 666 C CA . GLY A 1 98 ? 22.446 0.713 -14.485 1.00 21.65 232 GLY A CA 1
ATOM 667 C C . GLY A 1 98 ? 23.673 1.450 -13.983 1.00 25.20 232 GLY A C 1
ATOM 668 O O . GLY A 1 98 ? 24.674 1.568 -14.696 1.00 25.88 232 GLY A O 1
ATOM 669 N N . ARG A 1 99 ? 23.601 1.932 -12.746 1.00 22.90 233 ARG A N 1
ATOM 670 C CA . ARG A 1 99 ? 24.662 2.763 -12.176 1.00 25.68 233 ARG A CA 1
ATOM 671 C C . ARG A 1 99 ? 25.966 1.994 -12.010 1.00 22.57 233 ARG A C 1
ATOM 672 O O . ARG A 1 99 ? 27.052 2.555 -12.167 1.00 24.07 233 ARG A O 1
ATOM 680 N N . PHE A 1 100 ? 25.868 0.714 -11.670 1.00 26.25 234 PHE A N 1
ATOM 681 C CA . PHE A 1 100 ? 27.072 -0.094 -11.501 1.00 26.41 234 PHE A CA 1
ATOM 682 C C . PHE A 1 100 ? 27.809 -0.230 -12.823 1.00 34.38 234 PHE A C 1
ATOM 683 O O . PHE A 1 100 ? 29.025 -0.016 -12.896 1.00 28.89 234 PHE A O 1
ATOM 691 N N . GLU A 1 101 ? 27.064 -0.574 -13.870 1.00 28.25 235 GLU A N 1
ATOM 692 C CA . GLU A 1 101 ? 27.635 -0.702 -15.206 1.00 31.63 235 GLU A CA 1
ATOM 693 C C . GLU A 1 101 ? 28.229 0.625 -15.652 1.00 23.22 235 GLU A C 1
ATOM 694 O O . GLU A 1 101 ? 29.323 0.667 -16.215 1.00 29.86 235 GLU A O 1
ATOM 700 N N . LEU A 1 102 ? 27.517 1.715 -15.379 1.00 25.92 236 LEU A N 1
ATOM 701 C CA . LEU A 1 102 ? 27.982 3.043 -15.773 1.00 18.49 236 LEU A CA 1
ATOM 702 C C . LEU A 1 102 ? 29.236 3.482 -15.012 1.00 26.98 236 LEU A C 1
ATOM 703 O O . LEU A 1 102 ? 30.030 4.282 -15.518 1.00 26.42 236 LEU A O 1
ATOM 708 N N . ALA A 1 103 ? 29.406 2.958 -13.802 1.00 21.50 237 ALA A N 1
ATOM 709 C CA . ALA A 1 103 ? 30.539 3.330 -12.949 1.00 24.58 237 ALA A CA 1
ATOM 710 C C . ALA A 1 103 ? 31.774 2.462 -13.184 1.00 24.64 237 ALA A C 1
ATOM 711 O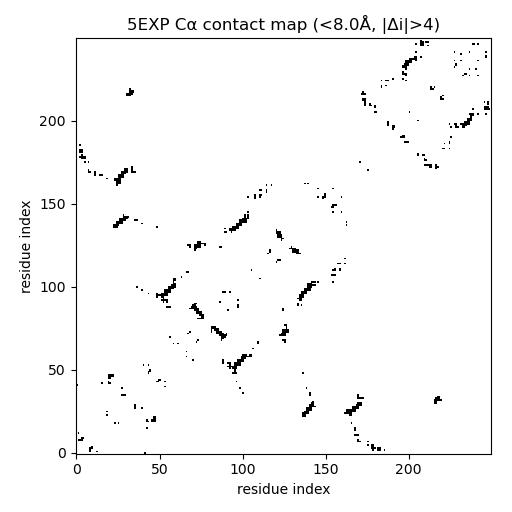 O . ALA A 1 103 ? 32.818 2.685 -12.565 1.00 22.18 237 ALA A O 1
ATOM 713 N N . ASN A 1 104 ? 31.656 1.462 -14.054 1.00 21.28 238 ASN A N 1
ATOM 714 C CA . ASN A 1 104 ? 32.777 0.562 -14.317 1.00 23.14 238 ASN A CA 1
ATOM 715 C C . ASN A 1 104 ? 34.062 1.313 -14.683 1.00 24.54 238 ASN A C 1
ATOM 716 O O . ASN A 1 104 ? 34.051 2.244 -15.494 1.00 23.57 238 ASN A O 1
ATOM 721 N N . GLY A 1 105 ? 35.160 0.914 -14.048 1.00 24.83 239 GLY A N 1
ATOM 722 C CA . GLY A 1 105 ? 36.432 1.586 -14.227 1.00 22.04 239 GLY A CA 1
ATOM 723 C C . GLY A 1 105 ? 36.520 2.929 -13.516 1.00 26.16 239 GLY A C 1
ATOM 724 O O . GLY A 1 105 ? 37.503 3.659 -13.679 1.00 24.08 239 GLY A O 1
ATOM 725 N N . GLY A 1 106 ? 35.500 3.260 -12.731 1.00 18.40 240 GLY A N 1
ATOM 726 C CA . GLY A 1 106 ? 35.463 4.536 -12.037 1.00 18.66 240 GLY A CA 1
ATOM 727 C C . GLY A 1 106 ? 35.006 4.414 -10.596 1.00 16.20 240 GLY A C 1
ATOM 728 O O . GLY A 1 106 ? 35.294 3.425 -9.922 1.00 17.77 240 GLY A O 1
ATOM 729 N N . THR A 1 107 ? 34.283 5.426 -10.121 1.00 14.98 241 THR A N 1
ATOM 730 C CA . THR A 1 107 ? 33.850 5.458 -8.733 1.00 16.32 241 THR A CA 1
ATOM 731 C C . THR A 1 107 ? 32.323 5.447 -8.631 1.00 13.08 241 THR A C 1
ATOM 732 O O . THR A 1 107 ? 31.657 6.195 -9.326 1.00 18.38 241 THR A O 1
ATOM 736 N N . LEU A 1 108 ? 31.793 4.594 -7.764 1.00 12.51 242 LEU A N 1
ATOM 737 C CA . LEU A 1 108 ? 30.367 4.597 -7.462 1.00 17.17 242 LEU A CA 1
ATOM 738 C C . LEU A 1 108 ? 30.157 5.270 -6.110 1.00 15.38 242 LEU A C 1
ATOM 739 O O . LEU A 1 108 ? 30.643 4.781 -5.084 1.00 13.53 242 LEU A O 1
ATOM 744 N N . PHE A 1 109 ? 29.450 6.397 -6.108 1.00 12.74 243 PHE A N 1
ATOM 745 C CA . PHE A 1 109 ? 29.236 7.157 -4.883 1.00 11.52 243 PHE A CA 1
ATOM 746 C C . PHE A 1 109 ? 27.831 6.907 -4.335 1.00 12.81 243 PHE A C 1
ATOM 747 O O . PHE A 1 109 ? 26.837 7.304 -4.944 1.00 16.29 243 PHE A O 1
ATOM 755 N N . LEU A 1 110 ? 27.759 6.249 -3.183 1.00 12.45 244 LEU A N 1
ATOM 756 C CA . LEU A 1 110 ? 26.464 5.926 -2.573 1.00 14.32 244 LEU A CA 1
ATOM 757 C C . LEU A 1 110 ? 26.082 6.986 -1.549 1.00 15.23 244 LEU A C 1
ATOM 758 O O . LEU A 1 110 ? 26.519 6.940 -0.400 1.00 17.20 244 LEU A O 1
ATOM 763 N N . ASP A 1 111 ? 25.263 7.944 -1.986 1.00 14.46 245 ASP A N 1
ATOM 764 C CA . ASP A 1 111 ? 24.753 9.031 -1.147 1.00 18.14 245 ASP A CA 1
ATOM 765 C C . ASP A 1 111 ? 23.657 8.498 -0.241 1.00 22.10 245 ASP A C 1
ATOM 766 O O . ASP A 1 111 ? 22.755 7.789 -0.691 1.00 25.68 245 ASP A O 1
ATOM 771 N N . GLU A 1 112 ? 23.758 8.859 1.033 1.00 13.97 246 GLU A N 1
ATOM 772 C CA . GLU A 1 112 ? 22.931 8.338 2.119 1.00 14.57 246 GLU A CA 1
ATOM 773 C C . GLU A 1 112 ? 22.657 6.841 2.020 1.00 21.27 246 GLU A C 1
ATOM 774 O O . GLU A 1 112 ? 21.530 6.404 1.791 1.00 14.75 246 GLU A O 1
ATOM 780 N N . ILE A 1 113 ? 23.706 6.062 2.245 1.00 13.11 247 ILE A N 1
ATOM 781 C CA . ILE A 1 113 ? 23.606 4.604 2.195 1.00 12.58 247 ILE A CA 1
ATOM 782 C C . ILE A 1 113 ? 22.640 4.070 3.267 1.00 12.82 247 ILE A C 1
ATOM 783 O O . ILE A 1 113 ? 22.060 2.995 3.108 1.00 12.97 247 ILE A O 1
ATOM 788 N N . GLY A 1 114 ? 22.429 4.835 4.339 1.00 13.12 248 GLY A N 1
ATOM 789 C CA . GLY A 1 114 ? 21.521 4.410 5.392 1.00 14.60 248 GLY A CA 1
ATOM 790 C C . GLY A 1 114 ? 20.061 4.393 4.960 1.00 21.82 248 GLY A C 1
ATOM 791 O O . GLY A 1 114 ? 19.205 3.839 5.644 1.00 23.87 248 GLY A O 1
ATOM 792 N N . ASP A 1 115 ? 19.768 5.009 3.820 1.00 14.33 249 ASP A N 1
ATOM 793 C CA . ASP A 1 115 ? 18.407 5.002 3.295 1.00 16.48 249 ASP A CA 1
ATOM 794 C C . ASP A 1 115 ? 18.196 3.922 2.236 1.00 19.55 249 ASP A C 1
ATOM 795 O O . ASP A 1 115 ? 17.119 3.823 1.651 1.00 17.44 249 ASP A O 1
ATOM 800 N N . MET A 1 116 ? 19.215 3.111 1.975 1.00 14.83 250 MET A N 1
ATOM 801 C CA . MET A 1 116 ? 19.043 2.027 1.011 1.00 14.60 250 MET A CA 1
ATOM 802 C C . MET A 1 116 ? 18.167 0.949 1.649 1.00 15.51 250 MET A C 1
ATOM 803 O O . MET A 1 116 ? 18.403 0.565 2.785 1.00 14.69 250 MET A O 1
ATOM 808 N N . PRO A 1 117 ? 17.129 0.492 0.933 1.00 17.04 251 PRO A N 1
ATOM 809 C CA . PRO A 1 117 ? 16.275 -0.589 1.452 1.00 19.44 251 PRO A CA 1
ATOM 810 C C . PRO A 1 117 ? 17.052 -1.883 1.719 1.00 18.19 251 PRO A C 1
ATOM 811 O O . PRO A 1 117 ? 17.984 -2.212 0.978 1.00 15.79 251 PRO A O 1
ATOM 815 N N . LEU A 1 118 ? 16.664 -2.610 2.766 1.00 17.64 252 LEU A N 1
ATOM 816 C CA . LEU A 1 118 ? 17.291 -3.897 3.086 1.00 18.79 252 LEU A CA 1
ATOM 817 C C . LEU A 1 118 ? 17.457 -4.868 1.904 1.00 14.87 252 LEU A C 1
ATOM 818 O O . LEU A 1 118 ? 18.523 -5.463 1.779 1.00 13.68 252 LEU A O 1
ATOM 823 N N . PRO A 1 119 ? 16.416 -5.054 1.056 1.00 22.14 253 PRO A N 1
ATOM 824 C CA . PRO A 1 119 ? 16.584 -5.956 -0.094 1.00 21.78 253 PRO A CA 1
ATOM 825 C C . PRO A 1 119 ? 17.754 -5.564 -0.989 1.00 22.32 253 PRO A C 1
ATOM 826 O O . PRO A 1 119 ? 18.452 -6.423 -1.522 1.00 24.11 253 PRO A O 1
ATOM 830 N N . MET A 1 120 ? 17.969 -4.267 -1.162 1.00 18.92 254 MET A N 1
ATOM 831 C CA . MET A 1 120 ? 19.083 -3.820 -1.990 1.00 17.32 254 MET A CA 1
ATOM 832 C C . MET A 1 120 ? 20.403 -3.820 -1.237 1.00 17.73 254 MET A C 1
ATOM 833 O O . MET A 1 120 ? 21.460 -3.949 -1.859 1.00 17.43 254 MET A O 1
ATOM 838 N N . GLN A 1 121 ? 20.358 -3.668 0.089 1.00 17.66 255 GLN A N 1
ATOM 839 C CA . GLN A 1 121 ? 21.588 -3.767 0.880 1.00 15.17 255 GLN A CA 1
ATOM 840 C C . GLN A 1 121 ? 22.244 -5.114 0.663 1.00 17.01 255 GLN A C 1
ATOM 841 O O . GLN A 1 121 ? 23.463 -5.207 0.494 1.00 14.04 255 GLN A O 1
ATOM 847 N N . VAL A 1 122 ? 21.438 -6.168 0.668 1.00 16.37 256 VAL A N 1
ATOM 848 C CA . VAL A 1 122 ? 22.012 -7.498 0.518 1.00 17.29 256 VAL A CA 1
ATOM 849 C C . VAL A 1 122 ? 22.486 -7.728 -0.916 1.00 21.22 256 VAL A C 1
ATOM 850 O O . VAL A 1 122 ? 23.536 -8.331 -1.119 1.00 18.98 256 VAL A O 1
ATOM 854 N N . LYS A 1 123 ? 21.745 -7.228 -1.903 1.00 20.82 257 LYS A N 1
ATOM 855 C CA . LYS A 1 123 ? 22.148 -7.398 -3.296 1.00 21.79 257 LYS A CA 1
ATOM 856 C C . LYS A 1 123 ? 23.424 -6.629 -3.577 1.00 22.96 257 LYS A C 1
ATOM 857 O O . LYS A 1 123 ? 24.306 -7.124 -4.282 1.00 21.83 257 LYS A O 1
ATOM 863 N N . LEU A 1 124 ? 23.537 -5.423 -3.018 1.00 20.33 258 LEU A N 1
ATOM 864 C CA . LEU A 1 124 ? 24.781 -4.666 -3.111 1.00 17.58 258 LEU A CA 1
ATOM 865 C C . LEU A 1 124 ? 25.950 -5.455 -2.522 1.00 19.89 258 LEU A C 1
ATOM 866 O O . LEU A 1 124 ? 27.012 -5.562 -3.142 1.00 22.14 258 LEU A O 1
ATOM 871 N N . LEU A 1 125 ? 25.762 -6.008 -1.325 1.00 18.03 259 LEU A N 1
ATOM 872 C CA . LEU A 1 125 ? 26.839 -6.759 -0.689 1.00 14.51 259 LEU A CA 1
ATOM 873 C C . LEU A 1 125 ? 27.320 -7.927 -1.559 1.00 22.39 259 LEU A C 1
ATOM 874 O O . LEU A 1 125 ? 28.527 -8.187 -1.638 1.00 22.14 259 LEU A O 1
ATOM 879 N N . ARG A 1 126 ? 26.394 -8.631 -2.206 1.00 23.95 260 ARG A N 1
ATOM 880 C CA . ARG A 1 126 ? 26.804 -9.779 -3.027 1.00 21.01 260 ARG A CA 1
ATOM 881 C C . ARG A 1 126 ? 27.640 -9.304 -4.198 1.00 26.63 260 ARG A C 1
ATOM 882 O O . ARG A 1 126 ? 28.608 -9.957 -4.589 1.00 24.11 260 ARG A O 1
ATOM 890 N N . VAL A 1 127 ? 27.289 -8.137 -4.726 1.00 25.88 261 VAL A N 1
ATOM 891 C CA . VAL A 1 127 ? 28.018 -7.565 -5.844 1.00 24.67 261 VAL A CA 1
ATOM 892 C C . VAL A 1 127 ? 29.411 -7.151 -5.397 1.00 28.52 261 VAL A C 1
ATOM 893 O O . VAL A 1 127 ? 30.384 -7.346 -6.124 1.00 30.08 261 VAL A O 1
ATOM 897 N N . LEU A 1 128 ? 29.517 -6.610 -4.186 1.00 23.63 262 LEU A N 1
ATOM 898 C CA . LEU A 1 128 ? 30.823 -6.264 -3.629 1.00 21.94 262 LEU A CA 1
ATOM 899 C C . LEU A 1 128 ? 31.688 -7.517 -3.431 1.00 25.70 262 LEU A C 1
ATOM 900 O O . LEU A 1 128 ? 32.890 -7.494 -3.673 1.00 30.71 262 LEU A O 1
ATOM 905 N N . GLN A 1 129 ? 31.060 -8.607 -3.000 1.00 24.80 263 GLN A N 1
ATOM 906 C CA . GLN A 1 129 ? 31.755 -9.865 -2.760 1.00 26.48 263 GLN A CA 1
ATOM 907 C C . GLN A 1 129 ? 32.159 -10.571 -4.053 1.00 30.90 263 GLN A C 1
ATOM 908 O O . GLN A 1 129 ? 33.303 -10.987 -4.204 1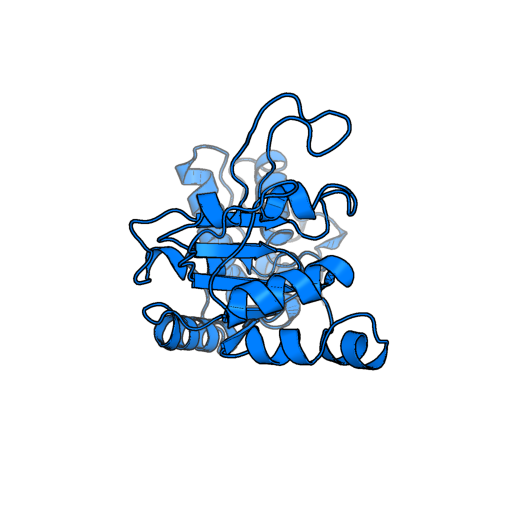.00 35.37 263 GLN A O 1
ATOM 914 N N . GLU A 1 130 ? 31.218 -10.706 -4.981 1.00 28.88 264 GLU A N 1
ATOM 915 C CA . GLU A 1 130 ? 31.436 -11.521 -6.177 1.00 27.09 264 GLU A CA 1
ATOM 916 C C . GLU A 1 130 ? 32.016 -10.725 -7.348 1.00 30.22 264 GLU A C 1
ATOM 917 O O . GLU A 1 130 ? 32.566 -11.302 -8.293 1.00 29.65 264 GLU A O 1
ATOM 923 N N . ARG A 1 131 ? 31.890 -9.402 -7.268 1.00 20.85 265 ARG A N 1
ATOM 924 C CA . ARG A 1 131 ? 32.347 -8.468 -8.295 1.00 24.81 265 ARG A CA 1
ATOM 925 C C . ARG A 1 131 ? 31.661 -8.750 -9.626 1.00 25.95 265 ARG A C 1
ATOM 926 O O . ARG A 1 131 ? 32.204 -8.487 -10.703 1.00 23.76 265 ARG A O 1
ATOM 934 N N . THR A 1 132 ? 30.449 -9.290 -9.531 1.00 21.97 266 THR A N 1
ATOM 935 C CA . THR A 1 132 ? 29.628 -9.562 -10.696 1.00 21.65 266 THR A CA 1
ATOM 936 C C . THR A 1 132 ? 28.187 -9.181 -10.394 1.00 24.65 266 THR A C 1
ATOM 937 O O . THR A 1 132 ? 27.776 -9.152 -9.230 1.00 20.73 266 THR A O 1
ATOM 941 N N . PHE A 1 133 ? 27.427 -8.911 -11.447 1.00 22.02 267 PHE A N 1
ATOM 942 C CA . PHE A 1 133 ? 26.007 -8.610 -11.311 1.00 23.79 267 PHE A CA 1
ATOM 943 C C . PHE A 1 133 ? 25.256 -9.059 -12.562 1.00 28.68 267 PHE A C 1
ATOM 944 O O . PHE A 1 133 ? 25.860 -9.287 -13.612 1.00 21.15 267 PHE A O 1
ATOM 952 N N . GLU A 1 134 ? 23.938 -9.183 -12.441 1.00 27.56 268 GLU A N 1
ATOM 953 C CA . GLU A 1 134 ? 23.060 -9.335 -13.599 1.00 21.36 268 GLU A CA 1
ATOM 954 C C . GLU A 1 134 ? 22.091 -8.161 -13.663 1.00 24.94 268 GLU A C 1
ATOM 955 O O . GLU A 1 134 ? 21.636 -7.670 -12.626 1.00 25.10 268 GLU A O 1
ATOM 961 N N . ARG A 1 135 ? 21.773 -7.721 -14.875 1.00 21.41 269 ARG A N 1
ATOM 962 C CA . ARG A 1 135 ? 20.675 -6.774 -15.072 1.00 19.46 269 ARG A CA 1
ATOM 963 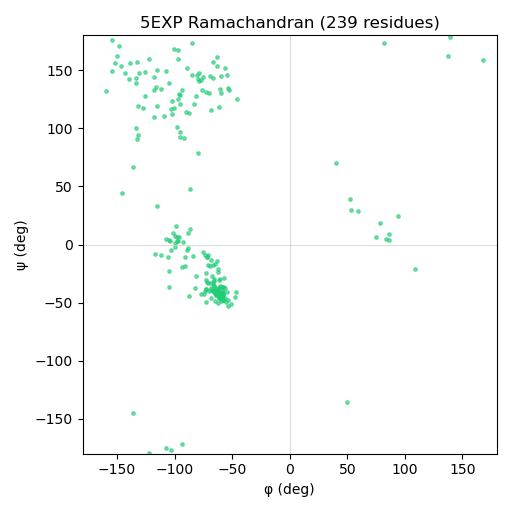C C . ARG A 1 135 ? 19.371 -7.419 -14.647 1.00 22.35 269 ARG A C 1
ATOM 964 O O . ARG A 1 135 ? 19.238 -8.638 -14.699 1.00 23.70 269 ARG A O 1
ATOM 972 N N . VAL A 1 136 ? 18.402 -6.607 -14.238 1.00 22.28 270 VAL A N 1
ATOM 973 C CA . VAL A 1 136 ? 17.092 -7.142 -13.899 1.00 23.21 270 VAL A CA 1
ATOM 974 C C . VAL A 1 136 ? 16.511 -7.842 -15.129 1.00 26.09 270 VAL A C 1
ATOM 975 O O . VAL A 1 136 ? 16.515 -7.291 -16.230 1.00 24.69 270 VAL A O 1
ATOM 979 N N . GLY A 1 137 ? 16.045 -9.072 -14.944 1.00 26.66 271 GLY A N 1
ATOM 980 C CA . GLY A 1 137 ? 15.463 -9.833 -16.033 1.00 28.49 271 GLY A CA 1
ATOM 981 C C . GLY A 1 137 ? 16.479 -10.559 -16.896 1.00 34.82 271 GLY A C 1
ATOM 982 O O . GLY A 1 137 ? 16.116 -11.175 -17.896 1.00 37.02 271 GLY A O 1
ATOM 983 N N . SER A 1 138 ? 17.752 -10.502 -16.515 1.00 28.10 272 SER A N 1
ATOM 984 C CA . SER A 1 138 ? 18.806 -11.092 -17.339 1.00 29.16 272 SER A CA 1
ATOM 985 C C . SER A 1 138 ? 19.514 -12.261 -16.674 1.00 27.58 272 SER A C 1
ATOM 986 O O . SER A 1 138 ? 19.641 -12.320 -15.451 1.00 31.29 272 SER A O 1
ATOM 989 N N . ASN A 1 139 ? 19.982 -13.185 -17.502 1.00 34.78 273 ASN A N 1
ATOM 990 C CA . ASN A 1 139 ? 20.782 -14.309 -17.046 1.00 37.31 273 ASN A CA 1
ATOM 991 C C . ASN A 1 139 ? 22.269 -13.997 -17.145 1.00 34.30 273 ASN A C 1
ATOM 992 O O . ASN A 1 139 ? 23.094 -14.662 -16.508 1.00 36.77 273 ASN A O 1
ATOM 997 N N . LYS A 1 140 ? 22.601 -12.992 -17.960 1.00 29.57 274 LYS A N 1
ATOM 998 C CA . LYS A 1 140 ? 23.997 -12.665 -18.259 1.00 21.03 274 LYS A CA 1
ATOM 999 C C . LYS A 1 140 ? 24.701 -12.098 -17.037 1.00 23.50 274 LYS A C 1
ATOM 1000 O O . LYS A 1 140 ? 24.342 -11.027 -16.535 1.00 23.74 274 LYS A O 1
ATOM 1006 N N . THR A 1 141 ? 25.699 -12.824 -16.554 1.00 23.67 275 THR A N 1
ATOM 1007 C CA . THR A 1 141 ? 26.503 -12.338 -15.449 1.00 20.86 275 THR A CA 1
ATOM 1008 C C . THR A 1 141 ? 27.583 -11.413 -15.994 1.00 26.94 275 THR A C 1
ATOM 1009 O O . THR A 1 141 ? 28.392 -11.805 -16.838 1.00 24.27 275 THR A O 1
ATOM 1013 N N . GLN A 1 142 ? 27.567 -10.168 -15.530 1.00 23.65 276 GLN A N 1
ATOM 1014 C CA . GLN A 1 142 ? 28.506 -9.163 -16.002 1.00 18.92 276 GLN A CA 1
ATOM 1015 C C . GLN A 1 142 ? 29.539 -8.872 -14.934 1.00 28.38 276 GLN A C 1
ATOM 1016 O O . GLN A 1 142 ? 29.250 -8.969 -13.745 1.00 27.18 276 GLN A O 1
ATOM 1022 N N . ASN A 1 143 ? 30.745 -8.518 -15.365 1.00 28.67 277 ASN A N 1
ATOM 1023 C CA . ASN A 1 143 ? 31.787 -8.075 -14.447 1.00 27.34 277 ASN A CA 1
ATOM 1024 C C . ASN A 1 143 ? 31.592 -6.613 -14.055 1.00 19.38 277 ASN A C 1
ATOM 1025 O O . ASN A 1 143 ? 31.115 -5.812 -14.864 1.00 23.89 277 ASN A O 1
ATOM 1030 N N . VAL A 1 144 ? 31.946 -6.279 -12.817 1.00 23.20 278 VAL A N 1
ATOM 1031 C CA . VAL A 1 144 ? 32.085 -4.881 -12.407 1.00 25.09 278 VAL A CA 1
ATOM 1032 C C . VAL A 1 144 ? 33.351 -4.598 -11.623 1.00 19.37 278 VAL A C 1
ATOM 1033 O O . VAL A 1 144 ? 33.754 -5.363 -10.747 1.00 28.70 278 VAL A O 1
ATOM 1037 N N . ASP A 1 145 ? 33.949 -3.461 -11.940 1.00 25.45 279 ASP A N 1
ATOM 1038 C CA . ASP A 1 145 ? 35.115 -2.983 -11.230 1.00 27.48 279 ASP A CA 1
ATOM 1039 C C . ASP A 1 145 ? 34.883 -1.522 -10.872 1.00 19.41 279 ASP A C 1
ATOM 1040 O O . ASP A 1 145 ? 35.130 -0.630 -11.683 1.00 22.08 279 ASP A O 1
ATOM 1045 N N . VAL A 1 146 ? 34.376 -1.286 -9.665 1.00 17.64 280 VAL A N 1
ATOM 1046 C CA . VAL A 1 146 ? 34.115 0.078 -9.218 1.00 18.45 280 VAL A CA 1
ATOM 1047 C C . VAL A 1 146 ? 34.813 0.338 -7.890 1.00 18.26 280 VAL A C 1
ATOM 1048 O O . VAL A 1 146 ? 34.984 -0.583 -7.090 1.00 16.67 280 VAL A O 1
ATOM 1052 N N . ARG A 1 147 ? 35.239 1.581 -7.658 1.00 14.89 281 ARG A N 1
ATOM 1053 C CA . ARG A 1 147 ? 35.758 1.908 -6.339 1.00 12.28 281 ARG A CA 1
ATOM 1054 C C . ARG A 1 147 ? 34.547 2.459 -5.571 1.00 13.78 281 ARG A C 1
ATOM 1055 O O . ARG A 1 147 ? 33.823 3.306 -6.090 1.00 16.53 281 ARG A O 1
ATOM 1063 N N . ILE A 1 148 ? 34.320 2.000 -4.348 1.00 11.65 282 ILE A N 1
ATOM 1064 C CA . ILE A 1 148 ? 33.139 2.432 -3.612 1.00 12.50 282 ILE A CA 1
ATOM 1065 C C . ILE A 1 148 ? 33.451 3.582 -2.672 1.00 10.84 282 ILE A C 1
ATOM 1066 O O . ILE A 1 148 ? 34.404 3.527 -1.890 1.00 11.69 282 ILE A O 1
ATOM 1071 N N . ILE A 1 149 ? 32.652 4.640 -2.762 1.00 10.93 283 ILE A N 1
ATOM 1072 C CA . ILE A 1 149 ? 32.635 5.662 -1.726 1.00 8.65 283 ILE A CA 1
ATOM 1073 C C . ILE A 1 149 ? 31.191 5.820 -1.269 1.00 10.21 283 ILE A C 1
ATOM 1074 O O . ILE A 1 149 ? 30.304 5.987 -2.102 1.00 14.35 283 ILE A O 1
ATOM 1079 N N . ALA A 1 150 ? 30.950 5.734 0.037 1.00 10.85 284 ALA A N 1
ATOM 1080 C CA . ALA A 1 150 ? 29.587 5.900 0.566 1.00 12.17 284 ALA A CA 1
ATOM 1081 C C . ALA A 1 150 ? 29.536 7.038 1.566 1.00 11.85 284 ALA A C 1
ATOM 1082 O O . ALA A 1 150 ? 30.552 7.432 2.129 1.00 11.60 284 ALA A O 1
ATOM 1084 N N . ALA A 1 151 ? 28.340 7.560 1.806 1.00 10.78 285 ALA A N 1
ATOM 1085 C CA . ALA A 1 151 ? 28.184 8.657 2.736 1.00 9.44 285 ALA A CA 1
ATOM 1086 C C . ALA A 1 151 ? 26.892 8.514 3.529 1.00 15.33 285 ALA A C 1
ATOM 1087 O O . ALA A 1 151 ? 25.904 7.990 3.018 1.00 12.90 285 ALA A O 1
ATOM 1089 N N . THR A 1 152 ? 26.901 8.967 4.776 1.00 10.77 286 THR A N 1
ATOM 1090 C CA . THR A 1 152 ? 25.688 8.903 5.581 1.00 13.48 286 THR A CA 1
ATOM 1091 C C . THR A 1 152 ? 25.698 9.971 6.663 1.00 14.89 286 THR A C 1
ATOM 1092 O O . THR A 1 152 ? 26.757 10.360 7.155 1.00 13.25 286 THR A O 1
ATOM 1096 N N . HIS A 1 153 ? 24.507 10.447 7.022 1.00 14.66 287 HIS A N 1
ATOM 1097 C CA . HIS A 1 153 ? 24.352 11.288 8.200 1.00 15.00 287 HIS A CA 1
ATOM 1098 C C . HIS A 1 153 ? 23.665 10.502 9.303 1.00 21.75 287 HIS A C 1
ATOM 1099 O O . HIS A 1 153 ? 23.341 11.044 10.363 1.00 22.39 287 HIS A O 1
ATOM 1106 N N . LYS A 1 154 ? 23.427 9.218 9.051 1.00 15.84 288 LYS A N 1
ATOM 1107 C CA . LYS A 1 154 ? 22.711 8.403 10.019 1.00 15.43 288 LYS A CA 1
ATOM 1108 C C . LYS A 1 154 ? 23.634 7.588 10.915 1.00 22.36 288 LYS A C 1
ATOM 1109 O O . LYS A 1 154 ? 24.828 7.471 10.654 1.00 19.75 288 LYS A O 1
ATOM 1115 N N . ASN A 1 155 ? 23.065 7.037 11.982 1.00 18.94 289 ASN A N 1
ATOM 1116 C CA . ASN A 1 155 ? 23.803 6.178 12.906 1.00 22.83 289 ASN A CA 1
ATOM 1117 C C . ASN A 1 155 ? 23.668 4.731 12.472 1.00 22.03 289 ASN A C 1
ATOM 1118 O O . ASN A 1 155 ? 22.730 4.065 12.879 1.00 21.22 289 ASN A O 1
ATOM 1123 N N . LEU A 1 156 ? 24.600 4.246 11.648 1.00 14.42 290 LEU A N 1
ATOM 1124 C CA . LEU A 1 156 ? 24.471 2.900 11.081 1.00 18.75 290 LEU A CA 1
ATOM 1125 C C . LEU A 1 156 ? 24.567 1.814 12.150 1.00 15.36 290 LEU A C 1
ATOM 1126 O O . LEU A 1 156 ? 23.981 0.741 12.007 1.00 15.18 290 LEU A O 1
ATOM 1131 N N . GLU A 1 157 ? 25.313 2.092 13.214 1.00 19.73 291 GLU A N 1
ATOM 1132 C CA . GLU A 1 157 ? 25.446 1.136 14.310 1.00 19.94 291 GLU A CA 1
ATOM 1133 C C . GLU A 1 157 ? 24.109 0.886 15.010 1.00 20.47 291 GLU A C 1
ATOM 1134 O O . GLU A 1 157 ? 23.778 -0.260 15.337 1.00 21.69 291 GLU A O 1
ATOM 1140 N N . LYS A 1 158 ? 23.347 1.957 15.229 1.00 19.68 292 LYS A N 1
ATOM 1141 C CA . LYS A 1 158 ? 22.006 1.848 15.790 1.00 22.57 292 LYS A CA 1
ATOM 1142 C C . LYS A 1 158 ? 21.087 1.105 14.829 1.00 19.38 292 LYS A C 1
ATOM 1143 O O . LYS A 1 158 ? 20.295 0.263 15.240 1.00 20.51 292 LYS A O 1
ATOM 1149 N N . MET A 1 159 ? 21.202 1.407 13.541 1.00 21.55 293 MET A N 1
ATOM 1150 C CA . MET A 1 159 ? 20.352 0.752 12.556 1.00 18.67 293 MET A CA 1
ATOM 1151 C C . MET A 1 159 ? 20.620 -0.754 12.538 1.00 18.40 293 MET A C 1
ATOM 1152 O O . MET A 1 159 ? 19.696 -1.558 12.404 1.00 16.87 293 MET A O 1
ATOM 1157 N N . ILE A 1 160 ? 21.881 -1.144 12.698 1.00 14.70 294 ILE A N 1
ATOM 1158 C CA . ILE A 1 160 ? 22.209 -2.571 12.803 1.00 13.21 294 ILE A CA 1
ATOM 1159 C C . ILE A 1 160 ? 21.465 -3.179 13.993 1.00 19.65 294 ILE A C 1
ATOM 1160 O O . ILE A 1 160 ? 20.844 -4.238 13.886 1.00 21.85 294 ILE A O 1
ATOM 1165 N N . GLU A 1 161 ? 21.492 -2.473 15.113 1.00 22.70 295 GLU A N 1
ATOM 1166 C CA . GLU A 1 161 ? 20.773 -2.904 16.306 1.00 31.82 295 GLU A CA 1
ATOM 1167 C C . GLU A 1 161 ? 19.272 -2.998 16.055 1.00 28.85 295 GLU A C 1
ATOM 1168 O O . GLU A 1 161 ? 18.595 -3.888 16.581 1.00 30.43 295 GLU A O 1
ATOM 1174 N N . ASP A 1 162 ? 18.763 -2.088 15.235 1.00 22.02 296 ASP A N 1
ATOM 1175 C CA . ASP A 1 162 ? 17.333 -2.033 14.952 1.00 26.60 296 ASP A CA 1
ATOM 1176 C C . ASP A 1 162 ? 16.938 -2.999 13.850 1.00 27.25 296 ASP A C 1
ATOM 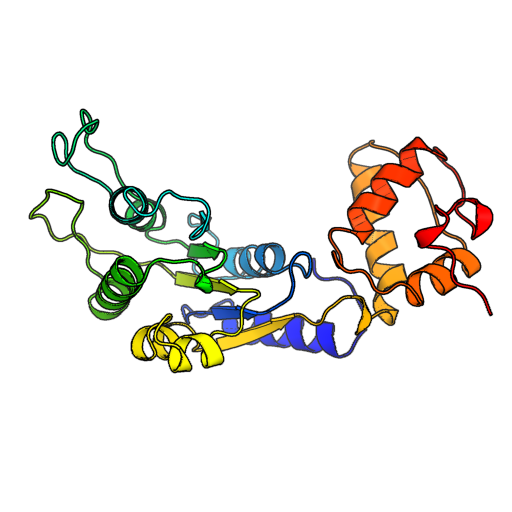1177 O O . ASP A 1 162 ? 15.760 -3.203 13.597 1.00 25.13 296 ASP A O 1
ATOM 1182 N N . GLY A 1 163 ? 17.927 -3.585 13.186 1.00 24.00 297 GLY A N 1
ATOM 1183 C CA . GLY A 1 163 ? 17.658 -4.519 12.106 1.00 25.38 297 GLY A CA 1
ATOM 1184 C C . GLY A 1 163 ? 17.288 -3.806 10.816 1.00 22.38 297 GLY A C 1
ATOM 1185 O O . GLY A 1 163 ? 16.716 -4.404 9.904 1.00 24.21 297 GLY A O 1
ATOM 1186 N N . THR A 1 164 ? 17.626 -2.525 10.725 1.00 18.19 298 THR A N 1
ATOM 1187 C CA . THR A 1 164 ? 17.319 -1.764 9.515 1.00 19.80 298 THR A CA 1
ATOM 1188 C C . THR A 1 164 ? 18.552 -1.558 8.629 1.00 16.81 298 THR A C 1
ATOM 1189 O O . THR A 1 164 ? 18.451 -1.030 7.525 1.00 13.79 298 THR A O 1
ATOM 1193 N N . PHE A 1 165 ? 19.712 -1.997 9.103 1.00 19.17 299 PHE A N 1
ATOM 1194 C CA . PHE A 1 165 ? 20.909 -1.982 8.267 1.00 13.16 299 PHE A CA 1
ATOM 1195 C C . PHE A 1 165 ? 21.697 -3.268 8.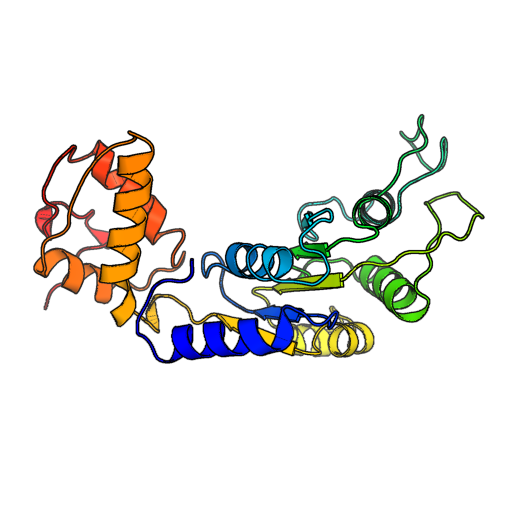517 1.00 15.06 299 PHE A C 1
ATOM 1196 O O . PHE A 1 165 ? 21.766 -3.754 9.650 1.00 14.92 299 PHE A O 1
ATOM 1204 N N . ARG A 1 166 ? 22.284 -3.801 7.451 1.00 12.43 300 ARG A N 1
ATOM 1205 C CA . ARG A 1 166 ? 22.989 -5.085 7.493 1.00 11.57 300 ARG A CA 1
ATOM 1206 C C . ARG A 1 166 ? 24.395 -4.928 8.036 1.00 15.84 300 ARG A C 1
ATOM 1207 O O . ARG A 1 166 ? 25.174 -4.117 7.525 1.00 13.78 300 ARG A O 1
ATOM 1215 N N . GLU A 1 167 ? 24.723 -5.736 9.043 1.00 14.74 301 GLU A N 1
ATOM 1216 C CA . GLU A 1 167 ? 26.038 -5.703 9.675 1.00 15.70 301 GLU A CA 1
ATOM 1217 C C . GLU A 1 167 ? 27.131 -6.205 8.734 1.00 14.59 301 GLU A C 1
ATOM 1218 O O . GLU A 1 167 ? 28.266 -5.682 8.734 1.00 13.42 301 GLU A O 1
ATOM 1224 N N . ASP A 1 168 ? 26.816 -7.217 7.926 1.00 11.34 302 ASP A N 1
ATOM 1225 C CA . ASP A 1 168 ? 27.810 -7.693 6.966 1.00 13.47 302 ASP A CA 1
ATOM 1226 C C . ASP A 1 168 ? 28.135 -6.625 5.903 1.00 16.83 302 ASP A C 1
ATOM 1227 O O . ASP A 1 168 ? 29.303 -6.435 5.546 1.00 14.99 302 ASP A O 1
ATOM 1232 N N . LEU A 1 169 ? 27.128 -5.900 5.422 1.00 13.06 303 LEU A N 1
ATOM 1233 C CA . LEU A 1 169 ? 27.395 -4.773 4.505 1.00 11.93 303 LEU A CA 1
ATOM 1234 C C . LEU A 1 169 ? 28.179 -3.654 5.180 1.00 10.56 303 LEU A C 1
ATOM 1235 O O . LEU A 1 169 ? 29.075 -3.047 4.575 1.00 12.42 303 LEU A O 1
ATOM 1240 N N . TYR A 1 170 ? 27.828 -3.367 6.429 1.00 15.11 304 TYR A N 1
ATOM 1241 C CA . TYR A 1 170 ? 28.508 -2.320 7.196 1.00 12.76 304 TYR A CA 1
ATOM 1242 C C . TYR A 1 170 ? 30.020 -2.549 7.263 1.00 12.00 304 TYR A C 1
ATOM 1243 O O . TYR A 1 170 ? 30.812 -1.647 7.002 1.00 10.43 304 TYR A O 1
ATOM 1252 N N . TYR A 1 171 ? 30.444 -3.754 7.610 1.00 9.37 305 TYR A N 1
ATOM 1253 C CA . TYR A 1 171 ? 31.889 -3.968 7.725 1.00 11.60 305 TYR A CA 1
ATOM 1254 C C . TYR A 1 171 ? 32.589 -4.003 6.366 1.00 13.09 305 TYR A C 1
ATOM 1255 O O . TYR A 1 171 ? 33.805 -3.742 6.259 1.00 13.93 305 TYR A O 1
ATOM 1264 N N . ARG A 1 172 ? 31.839 -4.334 5.326 1.00 13.55 306 ARG A N 1
ATOM 1265 C CA . ARG A 1 172 ? 32.368 -4.292 3.963 1.00 15.47 306 ARG A CA 1
ATOM 1266 C C . ARG A 1 172 ? 32.544 -2.852 3.476 1.00 17.43 306 ARG A C 1
ATOM 1267 O O . ARG A 1 172 ? 33.512 -2.543 2.799 1.00 19.49 306 ARG A O 1
ATOM 1275 N N . LEU A 1 173 ? 31.618 -1.964 3.829 1.00 13.67 307 LEU A N 1
ATOM 1276 C CA . LEU A 1 173 ? 31.710 -0.565 3.393 1.00 12.24 307 LEU A CA 1
ATOM 1277 C C . LEU A 1 173 ? 32.626 0.264 4.270 1.00 17.09 307 LEU A C 1
ATOM 1278 O O . LEU A 1 173 ? 33.329 1.163 3.781 1.00 14.51 307 LEU A O 1
ATOM 1283 N N . ASN A 1 174 ? 32.596 -0.014 5.568 1.00 11.88 308 ASN A N 1
ATOM 1284 C CA . ASN A 1 174 ? 33.274 0.822 6.550 1.00 14.19 308 ASN A CA 1
ATOM 1285 C C . ASN A 1 174 ? 34.732 0.432 6.740 1.00 9.57 308 ASN A C 1
ATOM 1286 O O . ASN A 1 174 ? 35.194 0.343 7.871 1.00 12.93 308 ASN A O 1
ATOM 1291 N N . VAL A 1 175 ? 35.460 0.255 5.641 1.00 8.92 309 VAL A N 1
ATOM 1292 C CA . VAL A 1 175 ? 36.889 -0.068 5.750 1.00 11.88 309 VAL A CA 1
ATOM 1293 C C . VAL A 1 175 ? 37.702 1.154 6.165 1.00 12.94 309 VAL A C 1
ATOM 1294 O O . VAL A 1 175 ? 38.582 1.062 7.036 1.00 11.37 309 VAL A O 1
ATOM 1298 N N . PHE A 1 176 ? 37.389 2.311 5.581 1.00 10.04 310 PHE A N 1
ATOM 1299 C CA . PHE A 1 176 ? 38.116 3.525 5.912 1.00 11.27 310 PHE A CA 1
ATOM 1300 C C . PHE A 1 176 ? 37.149 4.674 6.174 1.00 10.26 310 PHE A C 1
ATOM 1301 O O . PHE A 1 176 ? 36.758 5.378 5.241 1.00 11.64 310 PHE A O 1
ATOM 1309 N N . PRO A 1 177 ? 36.752 4.844 7.439 1.00 9.81 311 PRO A N 1
ATOM 1310 C CA . PRO A 1 177 ? 35.763 5.885 7.766 1.00 12.52 311 PRO A CA 1
ATOM 1311 C C . PRO A 1 177 ? 36.389 7.270 7.839 1.00 14.14 311 PRO A C 1
ATOM 1312 O O . PRO A 1 177 ? 37.510 7.430 8.329 1.00 12.69 311 PRO A O 1
ATOM 1316 N N . ILE A 1 178 ? 35.680 8.271 7.333 1.00 10.38 312 ILE A N 1
ATOM 1317 C CA . ILE A 1 178 ? 36.143 9.637 7.465 1.00 11.27 312 ILE A CA 1
ATOM 1318 C C . ILE A 1 178 ? 34.988 10.435 8.063 1.00 11.17 312 ILE A C 1
ATOM 1319 O O . ILE A 1 178 ? 33.929 10.526 7.452 1.00 11.63 312 ILE A O 1
ATOM 1324 N N . GLU A 1 179 ? 35.196 10.981 9.257 1.00 11.75 313 GLU A N 1
ATOM 1325 C CA . GLU A 1 179 ? 34.154 11.755 9.941 1.00 11.39 313 GLU A CA 1
ATOM 1326 C C . GLU A 1 179 ? 34.312 13.241 9.690 1.00 15.05 313 GLU A C 1
ATOM 1327 O O . GLU A 1 179 ? 35.389 13.788 9.901 1.00 14.58 313 GLU A O 1
ATOM 1333 N N . MET A 1 180 ? 33.231 13.897 9.264 1.00 10.14 314 MET A N 1
ATOM 1334 C CA . MET A 1 180 ? 33.229 15.340 9.035 1.00 9.78 314 MET A CA 1
ATOM 1335 C C . MET A 1 180 ? 32.585 16.021 10.232 1.00 15.86 314 MET A C 1
ATOM 1336 O O . MET A 1 180 ? 31.419 15.789 10.501 1.00 13.98 314 MET A O 1
ATOM 1341 N N . ALA A 1 181 ? 33.330 16.854 10.947 1.00 14.49 315 ALA A N 1
ATOM 1342 C CA . ALA A 1 181 ? 32.774 17.568 12.094 1.00 15.03 315 ALA A CA 1
ATOM 1343 C C . ALA A 1 181 ? 31.764 18.629 11.647 1.00 12.59 315 ALA A C 1
ATOM 1344 O O . ALA A 1 181 ? 31.923 19.245 10.593 1.00 14.67 315 ALA A O 1
ATOM 1346 N N . PRO A 1 182 ? 30.719 18.842 12.450 1.00 10.53 316 PRO A N 1
ATOM 1347 C CA . PRO A 1 182 ? 29.771 19.906 12.103 1.00 10.82 316 PRO A CA 1
ATOM 1348 C C . PRO A 1 182 ? 30.428 21.272 12.213 1.00 13.74 316 PRO A C 1
ATOM 1349 O O . PRO A 1 182 ? 31.427 21.416 12.922 1.00 14.68 316 PRO A O 1
ATOM 1353 N N . LEU A 1 183 ? 29.882 22.254 11.506 1.00 12.62 317 LEU A N 1
ATOM 1354 C CA . LEU A 1 183 ? 30.482 23.587 11.484 1.00 10.54 317 LEU A CA 1
ATOM 1355 C C . LEU A 1 183 ? 30.598 24.165 12.897 1.00 9.73 317 LEU A C 1
ATOM 1356 O O . LEU A 1 183 ? 31.572 24.851 13.215 1.00 14.70 317 LEU A O 1
ATOM 1361 N N . ARG A 1 184 ? 29.607 23.892 13.739 1.00 11.85 318 ARG A N 1
ATOM 1362 C CA . ARG A 1 184 ? 29.599 24.440 15.100 1.00 12.63 318 ARG A CA 1
ATOM 1363 C C . ARG A 1 184 ? 30.745 23.903 15.943 1.00 16.26 318 ARG A C 1
ATOM 1364 O O . ARG A 1 184 ? 31.067 24.478 16.978 1.00 18.26 318 ARG A O 1
ATOM 1372 N N . GLU A 1 185 ? 31.363 22.802 15.506 1.00 14.31 319 GLU A N 1
ATOM 1373 C CA . GLU A 1 185 ? 32.535 22.273 16.201 1.00 14.61 319 GLU A CA 1
ATOM 1374 C C . GLU A 1 185 ? 33.849 22.696 15.571 1.00 17.98 319 GLU A C 1
ATOM 1375 O O . GLU A 1 185 ? 34.921 22.238 15.982 1.00 19.85 319 GLU A O 1
ATOM 1381 N N . ARG A 1 186 ? 33.790 23.570 14.574 1.00 16.52 320 ARG A N 1
ATOM 1382 C CA . ARG A 1 186 ? 35.017 24.051 13.965 1.00 15.45 320 ARG A CA 1
ATOM 1383 C C . ARG A 1 186 ? 34.882 25.509 13.535 1.00 14.15 320 ARG A C 1
ATOM 1384 O O . ARG A 1 186 ? 35.294 25.893 12.445 1.00 12.74 320 ARG A O 1
ATOM 1392 N N . VAL A 1 187 ? 34.311 26.322 14.413 1.00 15.27 321 VAL A N 1
ATOM 1393 C CA . VAL A 1 187 ? 33.989 27.696 14.043 1.00 14.71 321 VAL A CA 1
ATOM 1394 C C . VAL A 1 187 ? 35.244 28.498 13.720 1.00 15.95 321 VAL A C 1
ATOM 1395 O O . VAL A 1 187 ? 35.153 29.548 13.102 1.00 12.97 321 VAL A O 1
ATOM 1399 N N . GLU A 1 188 ? 36.425 27.989 14.076 1.00 13.24 322 GLU A N 1
ATOM 1400 C CA . GLU A 1 188 ? 37.653 28.714 13.750 1.00 15.74 322 GLU A CA 1
ATOM 1401 C C . GLU A 1 188 ? 37.895 28.773 12.245 1.00 17.98 322 GLU A C 1
ATOM 1402 O O . GLU A 1 188 ? 38.676 29.593 11.771 1.00 18.23 322 GLU A O 1
ATOM 1408 N N . ASP A 1 189 ? 37.222 27.904 11.493 1.00 11.01 323 ASP A N 1
ATOM 1409 C CA . ASP A 1 189 ? 37.375 27.857 10.041 1.00 10.52 323 ASP A CA 1
ATOM 1410 C C . ASP A 1 189 ? 36.409 28.782 9.293 1.00 12.89 323 ASP A C 1
ATOM 1411 O O . ASP A 1 189 ? 36.470 28.875 8.069 1.00 11.20 323 ASP A O 1
ATOM 1416 N N . ILE A 1 190 ? 35.498 29.438 10.007 1.00 14.33 324 ILE A N 1
ATOM 1417 C CA . ILE A 1 190 ? 34.450 30.191 9.325 1.00 10.35 324 ILE A CA 1
ATOM 1418 C C . ILE A 1 190 ? 34.993 31.350 8.475 1.00 12.01 324 ILE A C 1
ATOM 1419 O O . ILE A 1 190 ? 34.543 31.540 7.352 1.00 14.39 324 ILE A O 1
ATOM 1424 N N . ALA A 1 191 ? 35.985 32.084 8.971 1.00 15.39 325 ALA A N 1
ATOM 1425 C CA . ALA A 1 191 ? 36.550 33.181 8.183 1.00 14.20 325 ALA A CA 1
ATOM 1426 C C . ALA A 1 191 ? 37.148 32.682 6.870 1.00 13.73 325 ALA A C 1
ATOM 1427 O O . ALA A 1 191 ? 36.904 33.252 5.809 1.00 13.05 325 ALA A O 1
ATOM 1429 N N . LEU A 1 192 ? 37.919 31.602 6.944 1.00 11.91 326 LEU A N 1
ATOM 1430 C CA . LEU A 1 192 ? 38.513 30.997 5.757 1.00 15.64 326 LEU A CA 1
ATOM 1431 C C . LEU A 1 192 ? 37.441 30.439 4.797 1.00 9.83 326 LEU A C 1
ATOM 1432 O O . LEU A 1 192 ? 37.537 30.608 3.575 1.00 13.83 326 LEU A O 1
ATOM 1437 N N . LEU A 1 193 ? 36.428 29.778 5.349 1.00 10.27 327 LEU A N 1
ATOM 1438 C CA . LEU A 1 193 ? 35.309 29.288 4.540 1.00 12.43 327 LEU A CA 1
ATOM 1439 C C . LEU A 1 193 ? 34.608 30.439 3.818 1.00 12.19 327 LEU A C 1
ATOM 1440 O O . LEU A 1 193 ? 34.263 30.344 2.635 1.00 11.46 327 LEU A O 1
ATOM 1445 N N . LEU A 1 194 ? 34.367 31.514 4.547 1.00 12.91 328 LEU A N 1
ATOM 1446 C CA . LEU A 1 194 ? 33.726 32.679 3.953 1.00 11.08 328 LEU A CA 1
ATOM 1447 C C . LEU A 1 194 ? 34.573 33.284 2.843 1.00 13.46 328 LEU A C 1
ATOM 1448 O O . LEU A 1 194 ? 34.040 33.687 1.821 1.00 10.51 328 LEU A O 1
ATOM 1453 N N . ASN A 1 195 ? 35.888 33.361 3.029 1.00 11.98 329 ASN A N 1
ATOM 1454 C CA . ASN A 1 195 ? 36.744 33.881 1.966 1.00 15.86 329 ASN A CA 1
ATOM 1455 C C . ASN A 1 195 ? 36.609 33.065 0.686 1.00 14.11 329 ASN A C 1
ATOM 1456 O O . ASN A 1 195 ? 36.568 33.607 -0.412 1.00 16.64 329 ASN A O 1
ATOM 1461 N N . GLU A 1 196 ? 36.562 31.749 0.846 1.00 15.75 330 GLU A N 1
ATOM 1462 C CA . GLU A 1 196 ? 36.460 30.855 -0.290 1.00 17.98 330 GLU A CA 1
ATOM 1463 C C . GLU A 1 196 ? 35.100 31.002 -0.958 1.00 15.58 330 GLU A C 1
ATOM 1464 O O . GLU A 1 196 ? 35.009 31.103 -2.182 1.00 15.62 330 GLU A O 1
ATOM 1470 N N . LEU A 1 197 ? 34.049 31.029 -0.148 1.00 12.16 331 LEU A N 1
ATOM 1471 C CA . LEU A 1 197 ? 32.705 31.211 -0.683 1.00 13.34 331 LEU A CA 1
ATOM 1472 C C . LEU A 1 197 ? 32.581 32.526 -1.456 1.00 16.16 331 LEU A C 1
ATOM 1473 O O . LEU A 1 197 ? 32.024 32.570 -2.568 1.00 17.55 331 LEU A O 1
ATOM 1478 N N . ILE A 1 198 ? 33.104 33.593 -0.865 1.00 11.06 332 ILE A N 1
ATOM 1479 C CA . ILE A 1 198 ? 33.042 34.909 -1.498 1.00 13.32 332 ILE A CA 1
ATOM 1480 C C . ILE A 1 198 ? 33.883 34.922 -2.777 1.00 21.38 332 ILE A C 1
ATOM 1481 O O . ILE A 1 198 ? 33.462 35.468 -3.792 1.00 16.93 332 ILE A O 1
ATOM 1486 N N . SER A 1 199 ? 35.059 34.299 -2.742 1.00 20.12 333 SER A N 1
ATOM 1487 C CA . SER A 1 199 ? 35.894 34.241 -3.941 1.00 20.62 333 SER A CA 1
ATOM 1488 C C . SER A 1 199 ? 35.181 33.533 -5.087 1.00 20.48 333 SER A C 1
ATOM 1489 O O . SER A 1 199 ? 35.235 33.992 -6.228 1.00 29.95 333 SER A O 1
ATOM 1492 N N . ARG A 1 200 ? 34.505 32.428 -4.785 1.00 21.20 334 ARG A N 1
ATOM 1493 C CA . ARG A 1 200 ? 33.775 31.692 -5.809 1.00 23.59 334 ARG A CA 1
ATOM 1494 C C . ARG A 1 200 ? 32.686 32.565 -6.425 1.00 27.04 334 ARG A C 1
ATOM 1495 O O . ARG A 1 200 ? 32.537 32.618 -7.642 1.00 23.45 334 ARG A O 1
ATOM 1503 N N . MET A 1 201 ? 31.934 33.250 -5.570 1.00 20.70 335 MET A N 1
ATOM 1504 C CA . MET A 1 201 ? 30.833 34.112 -6.009 1.00 22.52 335 MET A CA 1
ATOM 1505 C C . MET A 1 201 ? 31.340 35.222 -6.924 1.00 23.57 335 MET A C 1
ATOM 1506 O O . MET A 1 201 ? 30.720 35.534 -7.940 1.00 28.52 335 MET A O 1
ATOM 1511 N N . GLU A 1 202 ? 32.485 35.797 -6.565 1.00 21.20 336 GLU A N 1
ATOM 1512 C CA . GLU A 1 202 ? 33.062 36.916 -7.300 1.00 24.08 336 GLU A CA 1
ATOM 1513 C C . GLU A 1 202 ? 33.658 36.460 -8.624 1.00 35.60 336 GLU A C 1
ATOM 1514 O O . GLU A 1 202 ? 33.531 37.146 -9.639 1.00 36.11 336 GLU A O 1
ATOM 1520 N N . HIS A 1 203 ? 34.306 35.298 -8.601 1.00 31.92 337 HIS A N 1
ATOM 1521 C CA . HIS A 1 203 ? 34.869 34.694 -9.805 1.00 36.94 337 HIS A CA 1
ATOM 1522 C C . HIS A 1 203 ? 33.773 34.403 -10.822 1.00 37.34 337 HIS A C 1
ATOM 1523 O O . HIS A 1 203 ? 33.959 34.565 -12.028 1.00 36.47 337 HIS A O 1
ATOM 1530 N N . GLU A 1 204 ? 32.622 33.983 -10.316 1.00 26.93 338 GLU A N 1
ATOM 1531 C CA . GLU A 1 204 ? 31.477 33.671 -11.154 1.00 38.52 338 GLU A CA 1
ATOM 1532 C C . GLU A 1 204 ? 30.590 34.887 -11.423 1.00 38.67 338 GLU A C 1
ATOM 1533 O O . GLU A 1 204 ? 29.484 34.742 -11.946 1.00 37.98 338 GLU A O 1
ATOM 1539 N N . LYS A 1 205 ? 31.077 36.069 -11.052 1.00 37.33 339 LYS A N 1
ATOM 1540 C CA . LYS A 1 205 ? 30.356 37.327 -11.268 1.00 38.22 339 LYS A CA 1
ATOM 1541 C C . LYS A 1 205 ? 28.923 37.319 -10.729 1.00 37.82 339 LYS A C 1
ATOM 1542 O O . LYS A 1 205 ? 28.016 37.859 -11.364 1.00 38.35 339 LYS A O 1
ATOM 1548 N N . ARG A 1 206 ? 28.719 36.712 -9.562 1.00 27.00 340 ARG A N 1
ATOM 1549 C CA . ARG A 1 206 ? 27.386 36.629 -8.973 1.00 30.78 340 ARG A CA 1
ATOM 1550 C C . ARG A 1 206 ? 27.175 37.592 -7.806 1.00 29.06 340 ARG A C 1
ATOM 1551 O O . ARG A 1 206 ? 26.130 37.570 -7.154 1.00 35.45 340 ARG A O 1
ATOM 1559 N N . GLY A 1 207 ? 28.165 38.428 -7.529 1.00 23.28 341 GLY A N 1
ATOM 1560 C CA . GLY A 1 207 ? 28.050 39.348 -6.415 1.00 19.09 341 GLY A CA 1
ATOM 1561 C C . GLY A 1 207 ? 29.347 39.459 -5.649 1.00 20.23 341 GLY A C 1
ATOM 1562 O O . GLY A 1 207 ? 30.325 38.788 -5.968 1.00 21.60 341 GLY A O 1
ATOM 1563 N N . SER A 1 208 ? 29.341 40.303 -4.627 1.00 14.04 342 SER A N 1
ATOM 1564 C CA . SER A 1 208 ? 30.529 40.586 -3.845 1.00 12.99 342 SER A CA 1
ATOM 1565 C C . SER A 1 208 ? 30.117 41.152 -2.497 1.00 14.15 342 SER A C 1
ATOM 1566 O O . SER A 1 208 ? 29.265 42.042 -2.429 1.00 17.36 342 SER A O 1
ATOM 1569 N N . ILE A 1 209 ? 30.697 40.613 -1.428 1.00 9.86 343 ILE A N 1
ATOM 1570 C CA . ILE A 1 209 ? 30.525 41.156 -0.080 1.00 9.90 343 ILE A CA 1
ATOM 1571 C C . ILE A 1 209 ? 31.818 40.899 0.703 1.00 9.88 343 ILE A C 1
ATOM 1572 O O . ILE A 1 209 ? 32.709 40.190 0.236 1.00 12.79 343 ILE A O 1
ATOM 1577 N N . ARG A 1 210 ? 31.927 41.475 1.890 1.00 10.64 344 ARG A N 1
ATOM 1578 C CA . ARG A 1 210 ? 32.917 40.974 2.839 1.00 12.70 344 ARG A CA 1
ATOM 1579 C C . ARG A 1 210 ? 32.388 41.264 4.224 1.00 14.52 344 ARG A C 1
ATOM 1580 O O . ARG A 1 210 ? 31.527 42.134 4.400 1.00 16.78 344 ARG A O 1
ATOM 1588 N N . PHE A 1 211 ? 32.859 40.493 5.195 1.00 9.76 345 PHE A N 1
ATOM 1589 C CA . PHE A 1 211 ? 32.361 40.546 6.573 1.00 10.74 345 PHE A CA 1
ATOM 1590 C C . PHE A 1 211 ? 33.347 41.262 7.476 1.00 14.02 345 PHE A C 1
ATOM 1591 O O . PHE A 1 211 ? 34.548 41.001 7.380 1.00 14.52 345 PHE A O 1
ATOM 1599 N N . ASN A 1 212 ? 32.864 42.109 8.383 1.00 13.35 346 ASN A N 1
ATOM 1600 C CA . ASN A 1 212 ? 33.784 42.676 9.366 1.00 12.34 346 ASN A CA 1
ATOM 1601 C C . ASN A 1 212 ? 33.937 41.698 10.535 1.00 16.13 346 ASN A C 1
ATOM 1602 O O . ASN A 1 212 ? 33.263 40.651 10.596 1.00 11.12 346 ASN A O 1
ATOM 1607 N N . SER A 1 213 ? 34.841 42.009 11.451 1.00 14.75 347 SER A N 1
ATOM 1608 C CA . SER A 1 213 ? 35.183 41.043 12.496 1.00 13.16 347 SER A CA 1
ATOM 1609 C C . SER A 1 213 ? 34.030 40.816 13.469 1.00 12.61 347 SER A C 1
ATOM 1610 O O . SER A 1 213 ? 33.852 39.702 13.969 1.00 14.64 347 SER A O 1
ATOM 1613 N N . ALA A 1 214 ? 33.228 41.847 13.721 1.00 12.02 348 ALA A N 1
ATOM 1614 C CA . ALA A 1 214 ? 32.089 41.699 14.613 1.00 13.32 348 ALA A CA 1
ATOM 1615 C C . ALA A 1 214 ? 31.076 40.705 14.037 1.00 14.64 348 ALA A C 1
ATOM 1616 O O . ALA A 1 214 ? 30.531 39.856 14.767 1.00 13.97 348 ALA A O 1
ATOM 1618 N N . ALA A 1 215 ? 30.822 40.807 12.732 1.00 11.78 349 ALA A N 1
ATOM 1619 C CA . ALA A 1 215 ? 29.909 39.866 12.070 1.00 11.11 349 ALA A CA 1
ATOM 1620 C C . ALA A 1 215 ? 30.477 38.456 12.116 1.00 11.05 349 ALA A C 1
ATOM 1621 O O . ALA A 1 215 ? 29.734 37.485 12.317 1.00 10.10 349 ALA A O 1
ATOM 1623 N N . ILE A 1 216 ? 31.787 38.328 11.917 1.00 10.08 350 ILE A N 1
ATOM 1624 C CA . ILE A 1 216 ? 32.411 36.992 11.951 1.00 11.96 350 ILE A CA 1
ATOM 1625 C C . ILE A 1 216 ? 32.283 36.403 13.365 1.00 15.62 350 ILE A C 1
ATOM 1626 O O . ILE A 1 216 ? 31.985 35.217 13.536 1.00 14.21 350 ILE A O 1
ATOM 1631 N N . MET A 1 217 ? 32.494 37.232 14.384 1.00 15.52 351 MET A N 1
ATOM 1632 C CA . MET A 1 217 ? 32.343 36.774 15.767 1.00 16.93 351 MET A CA 1
ATOM 1633 C C . MET A 1 217 ? 30.920 36.289 16.024 1.00 17.71 351 MET A C 1
ATOM 1634 O O . MET A 1 217 ? 30.705 35.247 16.651 1.00 14.98 351 MET A O 1
ATOM 1639 N N . SER A 1 218 ? 29.949 37.046 15.527 1.00 14.58 352 SER A N 1
ATOM 1640 C CA . SER A 1 218 ? 28.543 36.669 15.651 1.00 11.86 352 SER A CA 1
ATOM 1641 C C . SER A 1 218 ? 28.267 35.318 14.976 1.00 13.97 352 SER A C 1
ATOM 1642 O O . SER A 1 218 ? 27.645 34.432 15.565 1.00 10.49 352 SER A O 1
ATOM 1645 N N . LEU A 1 219 ? 28.734 35.161 13.743 1.00 10.70 353 LEU A N 1
ATOM 1646 C CA . LEU A 1 219 ? 28.555 33.882 13.025 1.00 15.80 353 LEU A CA 1
ATOM 1647 C C . LEU A 1 219 ? 29.214 32.696 13.734 1.00 14.07 353 LEU A C 1
ATOM 1648 O O . LEU A 1 219 ? 28.739 31.554 13.627 1.00 13.21 353 LEU A O 1
ATOM 1653 N N . CYS A 1 220 ? 30.299 32.950 14.465 1.00 11.47 354 CYS A N 1
ATOM 1654 C CA . CYS A 1 220 ? 31.000 31.871 15.180 1.00 11.68 354 CYS A CA 1
ATOM 1655 C C . CYS A 1 220 ? 30.210 31.405 16.396 1.00 17.90 354 CYS A C 1
ATOM 1656 O O . CYS A 1 220 ? 30.550 30.394 17.007 1.00 16.01 354 CYS A O 1
ATOM 1659 N N . ARG A 1 221 ? 29.146 32.128 16.740 1.00 11.72 355 ARG A N 1
ATOM 1660 C CA . ARG A 1 221 ? 28.293 31.726 17.857 1.00 16.13 355 ARG A CA 1
ATOM 1661 C C . ARG A 1 221 ? 26.985 31.102 17.383 1.00 15.10 355 ARG A C 1
ATOM 1662 O O . ARG A 1 221 ? 26.125 30.750 18.199 1.00 18.13 355 ARG A O 1
ATOM 1670 N N . HIS A 1 222 ? 26.840 30.958 16.066 1.00 11.93 356 HIS A N 1
ATOM 1671 C CA . HIS A 1 222 ? 25.624 30.388 15.468 1.00 10.74 356 HIS A CA 1
ATOM 1672 C C . HIS A 1 222 ? 25.780 28.874 15.490 1.00 14.62 356 HIS A C 1
ATOM 1673 O O . HIS A 1 222 ? 26.894 28.389 15.461 1.00 12.18 356 HIS A O 1
ATOM 1680 N N A ASP A 1 223 ? 24.662 28.153 15.541 0.55 13.30 357 ASP A N 1
ATOM 1681 N N B ASP A 1 223 ? 24.681 28.129 15.535 0.45 13.34 357 ASP A N 1
ATOM 1682 C CA A ASP A 1 223 ? 24.678 26.692 15.645 0.55 15.98 357 ASP A CA 1
ATOM 1683 C CA B ASP A 1 223 ? 24.799 26.675 15.651 0.45 15.88 357 ASP A CA 1
ATOM 1684 C C A ASP A 1 223 ? 24.845 25.987 14.299 0.55 14.30 357 ASP A C 1
ATOM 1685 C C B ASP A 1 223 ? 24.777 25.949 14.301 0.45 14.32 357 ASP A C 1
ATOM 1686 O O A ASP A 1 223 ? 25.262 24.829 14.246 0.55 12.38 357 ASP A O 1
ATOM 1687 O O B ASP A 1 223 ? 25.009 24.740 14.249 0.45 12.17 357 ASP A O 1
ATOM 1696 N N . TRP A 1 224 ? 24.487 26.680 13.225 1.00 12.01 358 TRP A N 1
ATOM 1697 C CA . TRP A 1 224 ? 24.588 26.147 11.857 1.00 10.43 358 TRP A CA 1
ATOM 1698 C C . TRP A 1 224 ? 23.963 24.772 11.651 1.00 11.72 358 TRP A C 1
ATOM 1699 O O . TRP A 1 224 ? 24.675 23.802 11.356 1.00 10.59 358 TRP A O 1
ATOM 1710 N N . PRO A 1 225 ? 22.641 24.681 11.807 1.00 12.42 359 PRO A N 1
ATOM 1711 C CA . PRO A 1 225 ? 21.985 23.385 11.592 1.00 13.73 359 PRO A CA 1
ATOM 1712 C C . PRO A 1 225 ? 22.257 22.813 10.196 1.00 18.29 359 PRO A C 1
ATOM 1713 O O . PRO A 1 225 ? 22.306 21.585 10.060 1.00 13.18 359 PRO A O 1
ATOM 1717 N N . GLY A 1 226 ? 22.479 23.678 9.202 1.00 11.53 360 GLY A N 1
ATOM 1718 C CA . GLY A 1 226 ? 22.746 23.245 7.836 1.00 11.49 360 GLY A CA 1
ATOM 1719 C C . GLY A 1 226 ? 24.215 23.300 7.477 1.00 9.78 360 GLY A C 1
ATOM 1720 O O . GLY A 1 226 ? 24.599 23.140 6.310 1.00 9.24 360 GLY A O 1
ATOM 1721 N N . ASN A 1 227 ? 25.032 23.530 8.494 1.00 8.79 361 ASN A N 1
ATOM 1722 C CA . ASN A 1 227 ? 26.479 23.530 8.341 1.00 9.69 361 ASN A CA 1
ATOM 1723 C C . ASN A 1 227 ? 26.993 24.382 7.187 1.00 10.99 361 ASN A C 1
ATOM 1724 O O . ASN A 1 227 ? 26.530 25.511 7.016 1.00 8.96 361 ASN A O 1
ATOM 1729 N N . VAL A 1 228 ? 27.941 23.883 6.398 1.00 9.68 362 VAL A N 1
ATOM 1730 C CA . VAL A 1 228 ? 28.604 24.753 5.424 1.00 10.12 362 VAL A CA 1
ATOM 1731 C C . VAL A 1 228 ? 27.655 25.178 4.299 1.00 11.85 362 VAL A C 1
ATOM 1732 O O . VAL A 1 228 ? 27.747 26.297 3.784 1.00 9.91 362 VAL A O 1
ATOM 1736 N N A ARG A 1 229 ? 26.720 24.304 3.937 0.68 10.20 363 ARG A N 1
ATOM 1737 N N B ARG A 1 229 ? 26.721 24.303 3.944 0.32 10.29 363 ARG A N 1
ATOM 1738 C CA A ARG A 1 229 ? 25.751 24.656 2.917 0.68 12.02 363 ARG A CA 1
ATOM 1739 C CA B ARG A 1 229 ? 25.737 24.637 2.929 0.32 12.06 363 ARG A CA 1
ATOM 1740 C C A ARG A 1 229 ? 24.883 25.835 3.382 0.68 11.61 363 ARG A C 1
ATOM 1741 C C B ARG A 1 229 ? 24.867 25.815 3.378 0.32 11.57 363 ARG A C 1
ATOM 1742 O O A ARG A 1 229 ? 24.523 26.707 2.589 0.68 12.20 363 ARG A O 1
ATOM 1743 O O B ARG A 1 229 ? 24.493 26.667 2.572 0.32 12.18 363 ARG A O 1
ATOM 1758 N N . GLU A 1 230 ? 24.552 25.858 4.668 1.00 9.95 364 GLU A N 1
ATOM 1759 C CA . GLU A 1 230 ? 23.776 26.964 5.228 1.00 8.52 364 GLU A CA 1
ATOM 1760 C C . GLU A 1 230 ? 24.604 28.244 5.208 1.00 10.32 364 GLU A C 1
ATOM 1761 O O . GLU A 1 230 ? 24.079 29.323 4.963 1.00 9.78 364 GLU A O 1
ATOM 1767 N N . LEU A 1 231 ? 25.890 28.114 5.510 1.00 9.04 365 LEU A N 1
ATOM 1768 C CA . LEU A 1 231 ? 26.818 29.258 5.435 1.00 8.18 365 LEU A CA 1
ATOM 1769 C C . LEU A 1 231 ? 26.905 29.815 4.013 1.00 10.95 365 LEU A C 1
ATOM 1770 O O . LEU A 1 231 ? 26.881 31.034 3.809 1.00 10.21 365 LEU A O 1
ATOM 1775 N N . ALA A 1 232 ? 26.977 28.926 3.028 1.00 8.41 366 ALA A N 1
ATOM 1776 C CA . ALA A 1 232 ? 27.017 29.336 1.621 1.00 9.66 366 ALA A CA 1
ATOM 1777 C C . ALA A 1 232 ? 25.736 30.066 1.231 1.00 11.05 366 ALA A C 1
ATOM 1778 O O . ALA A 1 232 ? 25.765 31.080 0.536 1.00 8.53 366 ALA A O 1
ATOM 1780 N N . ASN A 1 233 ? 24.611 29.524 1.680 1.00 10.56 367 ASN A N 1
ATOM 1781 C CA . ASN A 1 233 ? 23.314 30.149 1.437 1.00 9.95 367 ASN A CA 1
ATOM 1782 C C . ASN A 1 233 ? 23.269 31.576 2.000 1.00 8.49 367 ASN A C 1
ATOM 1783 O O . ASN A 1 233 ? 22.782 32.506 1.341 1.00 9.67 367 ASN A O 1
ATOM 1788 N N . LEU A 1 234 ? 23.812 31.770 3.199 1.00 8.87 368 LEU A N 1
ATOM 1789 C CA . LEU A 1 234 ? 23.825 33.118 3.786 1.00 9.05 368 LEU A CA 1
ATOM 1790 C C . LEU A 1 234 ? 24.640 34.092 2.940 1.00 9.85 368 LEU A C 1
ATOM 1791 O O . LEU A 1 234 ? 24.223 35.239 2.739 1.00 9.25 368 LEU A O 1
ATOM 1796 N N . VAL A 1 235 ? 25.795 33.652 2.448 1.00 8.33 369 VAL A N 1
ATOM 1797 C CA . VAL A 1 235 ? 26.630 34.506 1.606 1.00 9.14 369 VAL A CA 1
ATOM 1798 C C . VAL A 1 235 ? 25.847 34.946 0.365 1.00 10.77 369 VAL A C 1
ATOM 1799 O O . VAL A 1 235 ? 25.822 36.128 0.028 1.00 11.07 369 VAL A O 1
ATOM 1803 N N . GLU A 1 236 ? 25.177 33.999 -0.292 1.00 9.13 370 GLU A N 1
ATOM 1804 C CA . GLU A 1 236 ? 24.379 34.313 -1.476 1.00 12.18 370 GLU A CA 1
ATOM 1805 C C . GLU A 1 236 ? 23.308 35.344 -1.156 1.00 11.07 370 GLU A C 1
ATOM 1806 O O . GLU A 1 236 ? 23.099 36.300 -1.908 1.00 10.69 370 GLU A O 1
ATOM 1812 N N . ARG A 1 237 ? 22.609 35.120 -0.048 1.00 9.93 371 ARG A N 1
ATOM 1813 C CA . ARG A 1 237 ? 21.517 35.997 0.346 1.00 7.56 371 ARG A CA 1
ATOM 1814 C C . ARG A 1 237 ? 22.012 37.412 0.653 1.00 10.58 371 ARG A C 1
ATOM 1815 O O . ARG A 1 237 ? 21.400 38.403 0.237 1.00 12.40 371 ARG A O 1
ATOM 1823 N N . LEU A 1 238 ? 23.132 37.506 1.366 1.00 8.13 372 LEU A N 1
ATOM 1824 C CA . LEU A 1 238 ? 23.678 38.812 1.733 1.00 9.48 372 LEU A CA 1
ATOM 1825 C C . LEU A 1 238 ? 24.146 39.599 0.523 1.00 10.83 372 LEU A C 1
ATOM 1826 O O . LEU A 1 238 ? 24.095 40.835 0.522 1.00 12.20 372 LEU A O 1
ATOM 1831 N N . ALA A 1 239 ? 24.619 38.897 -0.503 1.00 10.83 373 ALA A N 1
ATOM 1832 C CA . ALA A 1 239 ? 25.095 39.565 -1.714 1.00 12.71 373 ALA A CA 1
ATOM 1833 C C . ALA A 1 239 ? 23.935 40.200 -2.484 1.00 12.60 373 ALA A C 1
ATOM 1834 O O . ALA A 1 239 ? 24.134 41.086 -3.322 1.00 12.08 373 ALA A O 1
ATOM 1836 N N . ILE A 1 240 ? 22.718 39.747 -2.197 1.00 7.77 374 ILE A N 1
ATOM 1837 C CA . ILE A 1 240 ? 21.528 40.411 -2.739 1.00 10.03 374 ILE A CA 1
ATOM 1838 C C . ILE A 1 240 ? 21.064 41.564 -1.834 1.00 9.85 374 ILE A C 1
ATOM 1839 O O . ILE A 1 240 ? 20.708 42.656 -2.307 1.00 10.99 374 ILE A O 1
ATOM 1844 N N . MET A 1 241 ? 21.043 41.322 -0.530 1.00 12.10 375 MET A N 1
ATOM 1845 C CA . MET A 1 241 ? 20.525 42.318 0.409 1.00 13.01 375 MET A CA 1
ATOM 1846 C C . MET A 1 241 ? 21.451 43.518 0.543 1.00 15.34 375 MET A C 1
ATOM 1847 O O . MET A 1 241 ? 20.996 44.652 0.722 1.00 13.95 375 MET A O 1
ATOM 1852 N N . HIS A 1 242 ? 22.749 43.266 0.432 1.00 12.95 376 HIS A N 1
ATOM 1853 C CA . HIS A 1 242 ? 23.744 44.319 0.599 1.00 14.88 376 HIS A CA 1
ATOM 1854 C C . HIS A 1 242 ? 24.811 44.200 -0.484 1.00 13.06 376 HIS A C 1
ATOM 1855 O O . HIS A 1 242 ? 25.979 43.881 -0.192 1.00 13.02 376 HIS A O 1
ATOM 1862 N N . PRO A 1 243 ? 24.424 44.437 -1.748 1.00 13.62 377 PRO A N 1
ATOM 1863 C CA . PRO A 1 243 ? 25.378 44.205 -2.839 1.00 13.24 377 PRO A CA 1
ATOM 1864 C C . PRO A 1 243 ? 26.607 45.075 -2.693 1.00 17.95 377 PRO A C 1
ATOM 1865 O O . PRO A 1 243 ? 26.489 46.266 -2.385 1.00 13.34 377 PRO A O 1
ATOM 1869 N N . TYR A 1 244 ? 27.770 44.450 -2.866 1.00 13.40 378 TYR A N 1
ATOM 1870 C CA . TYR A 1 244 ? 29.066 45.097 -2.710 1.00 15.92 378 TYR A CA 1
ATOM 1871 C C . TYR A 1 244 ? 29.197 45.786 -1.357 1.00 18.64 378 TYR A C 1
ATOM 1872 O O . TYR A 1 244 ? 29.935 46.761 -1.204 1.00 17.87 378 TYR A O 1
ATOM 1881 N N . GLY A 1 245 ? 28.510 45.231 -0.366 1.00 10.13 379 GLY A N 1
ATOM 1882 C CA . GLY A 1 245 ? 28.493 45.786 0.969 1.00 14.07 379 GLY A CA 1
ATOM 1883 C C . GLY A 1 245 ? 29.480 45.140 1.920 1.00 16.57 379 GLY A C 1
ATOM 1884 O O . GLY A 1 245 ? 29.968 44.027 1.695 1.00 14.80 379 GLY A O 1
ATOM 1885 N N . VAL A 1 246 ? 29.789 45.867 2.984 1.00 14.65 380 VAL A N 1
ATOM 1886 C CA . VAL A 1 246 ? 30.526 45.319 4.105 1.00 17.55 380 VAL A CA 1
ATOM 1887 C C . VAL A 1 246 ? 29.517 44.879 5.156 1.00 12.19 380 VAL A C 1
ATOM 1888 O O . VAL A 1 246 ? 28.702 45.673 5.637 1.00 14.89 380 VAL A O 1
ATOM 1892 N N . ILE A 1 247 ? 29.558 43.600 5.494 1.00 9.15 381 ILE A N 1
ATOM 1893 C CA . ILE A 1 247 ? 28.577 43.024 6.396 1.00 10.94 381 ILE A CA 1
ATOM 1894 C C . ILE A 1 247 ? 29.016 43.122 7.851 1.00 10.78 381 ILE A C 1
ATOM 1895 O O . ILE A 1 247 ? 29.996 42.493 8.247 1.00 13.20 381 ILE A O 1
ATOM 1900 N N . GLY A 1 248 ? 28.284 43.911 8.637 1.00 9.79 382 GLY A N 1
ATOM 1901 C CA . GLY A 1 248 ? 28.483 43.960 10.069 1.00 11.27 382 GLY A CA 1
ATOM 1902 C C . GLY A 1 248 ? 27.333 43.257 10.769 1.00 15.27 382 GLY A C 1
ATOM 1903 O O . GLY A 1 248 ? 26.455 42.671 10.118 1.00 12.99 382 GLY A O 1
ATOM 1904 N N . VAL A 1 249 ? 27.333 43.311 12.096 1.00 13.89 383 VAL A N 1
ATOM 1905 C CA . VAL A 1 249 ? 26.310 42.636 12.891 1.00 15.91 383 VAL A CA 1
ATOM 1906 C C . VAL A 1 249 ? 24.911 43.065 12.455 1.00 13.87 383 VAL A C 1
ATOM 1907 O O . VAL A 1 249 ? 24.001 42.243 12.343 1.00 17.44 383 VAL A O 1
ATOM 1911 N N . GLY A 1 250 ? 24.750 44.352 12.173 1.00 16.03 384 GLY A N 1
ATOM 1912 C CA . GLY A 1 250 ? 23.455 44.874 11.778 1.00 16.47 384 GLY A CA 1
ATOM 1913 C C . GLY A 1 250 ? 22.976 44.475 10.391 1.00 17.76 384 GLY A C 1
ATOM 1914 O O . GLY A 1 250 ? 21.788 44.601 10.090 1.00 23.70 384 GLY A O 1
ATOM 1915 N N . GLU A 1 251 ? 23.886 44.013 9.539 1.00 14.82 385 GLU A N 1
ATOM 1916 C CA . GLU A 1 251 ? 23.520 43.594 8.189 1.00 13.94 385 GLU A CA 1
ATOM 1917 C C . GLU A 1 251 ? 23.181 42.108 8.161 1.00 16.35 385 GLU A C 1
ATOM 1918 O O . GLU A 1 251 ? 22.666 41.611 7.166 1.00 17.70 385 GLU A O 1
ATOM 1924 N N . LEU A 1 252 ? 23.467 41.407 9.254 1.00 12.77 386 LEU A N 1
ATOM 1925 C CA . LEU A 1 252 ? 23.071 40.007 9.380 1.00 15.74 386 LEU A CA 1
ATOM 1926 C C . LEU A 1 252 ? 21.587 39.898 9.694 1.00 19.61 386 LEU A C 1
ATOM 1927 O O . LEU A 1 252 ? 21.060 40.703 10.458 1.00 21.17 386 LEU A O 1
ATOM 1932 N N . PRO A 1 253 ? 20.909 38.894 9.110 1.00 18.35 387 PRO A N 1
ATOM 1933 C CA . PRO A 1 253 ? 19.553 38.554 9.552 1.00 18.10 387 PRO A CA 1
ATOM 1934 C C . PRO A 1 253 ? 19.545 38.288 11.051 1.00 16.65 387 PRO A C 1
ATOM 1935 O O . PRO A 1 253 ? 20.527 37.780 11.594 1.00 19.33 387 PRO A O 1
ATOM 1939 N N . LYS A 1 254 ? 18.447 38.658 11.702 1.00 22.36 388 LYS A N 1
ATOM 1940 C CA . LYS A 1 254 ? 18.309 38.572 13.149 1.00 22.85 388 LYS A CA 1
ATOM 1941 C C . LYS A 1 254 ? 18.756 37.256 13.763 1.00 18.78 388 LYS A C 1
ATOM 1942 O O . LYS A 1 254 ? 19.399 37.243 14.815 1.00 21.44 388 LYS A O 1
ATOM 1948 N N . LYS A 1 255 ? 18.433 36.143 13.113 1.00 19.52 389 LYS A N 1
ATOM 1949 C CA . LYS A 1 255 ? 18.697 34.849 13.724 1.00 20.74 389 LYS A CA 1
ATOM 1950 C C . LYS A 1 255 ? 20.183 34.515 13.743 1.00 17.66 389 LYS A C 1
ATOM 1951 O O . LYS A 1 255 ? 20.591 33.577 14.420 1.00 17.02 389 LYS A O 1
ATOM 1957 N N . PHE A 1 256 ? 20.985 35.302 13.022 1.00 18.33 390 PHE A N 1
ATOM 1958 C CA . PHE A 1 256 ? 22.436 35.113 12.985 1.00 16.84 390 PHE A CA 1
ATOM 1959 C C . PHE A 1 256 ? 23.171 36.083 13.909 1.00 18.01 390 PHE A C 1
ATOM 1960 O O . PHE A 1 256 ? 24.404 36.045 14.007 1.00 12.93 390 PHE A O 1
ATOM 1968 N N . ARG A 1 257 ? 22.420 36.969 14.565 1.00 15.68 391 ARG A N 1
ATOM 1969 C CA . ARG A 1 257 ? 23.032 37.966 15.440 1.00 17.75 391 ARG A CA 1
ATOM 1970 C C . ARG A 1 257 ? 23.202 37.419 16.841 1.00 18.18 391 ARG A C 1
ATOM 1971 O O . ARG A 1 257 ? 22.222 37.162 17.540 1.00 20.93 391 ARG A O 1
ATOM 1979 N N . HIS A 1 258 ? 24.445 37.237 17.251 1.00 18.37 392 HIS A N 1
ATOM 1980 C CA . HIS A 1 258 ? 24.729 36.669 18.559 1.00 20.62 392 HIS A CA 1
ATOM 1981 C C . HIS A 1 258 ? 25.788 37.508 19.237 1.00 21.22 392 HIS A C 1
ATOM 1982 O O . HIS A 1 258 ? 26.975 37.387 18.940 1.00 21.12 392 HIS A O 1
ATOM 1989 N N . VAL A 1 259 ? 25.355 38.383 20.137 1.00 22.52 393 VAL A N 1
ATOM 1990 C CA . VAL A 1 259 ? 26.289 39.250 20.842 1.00 26.31 393 VAL A CA 1
ATOM 1991 C C . VAL A 1 259 ? 25.999 39.177 22.333 1.00 35.63 393 VAL A C 1
ATOM 1992 O O . VAL A 1 259 ? 24.851 38.983 22.704 1.00 40.43 393 VAL A O 1
ATOM 1996 N N . ASP A 1 260 ? 27.061 39.319 23.132 1.00 36.75 394 ASP A N 1
ATOM 1997 C CA . ASP A 1 260 ? 27.148 39.334 24.619 1.00 46.41 394 ASP A CA 1
ATOM 1998 C C . ASP A 1 260 ? 27.873 38.077 25.094 1.00 50.69 394 ASP A C 1
ATOM 1999 O O . ASP A 1 260 ? 29.060 37.887 24.822 1.00 48.90 394 ASP A O 1
#

InterPro domains:
  IPR002078 RNA polymerase sigma factor 54 interaction domain [PF00158] (146-313)
  IPR002078 RNA polymerase sigma factor 54 interaction domain [PS50045] (146-374)
  IPR002197 DNA binding HTH domain, Fis-type [PF02954] (438-478)
  IPR002197 DNA binding HTH domain, Fis-type [PR01590] (444-461)
  IPR002197 DNA binding HTH domain, Fis-type [PR01590] (461-481)
  IPR003593 AAA+ ATPase do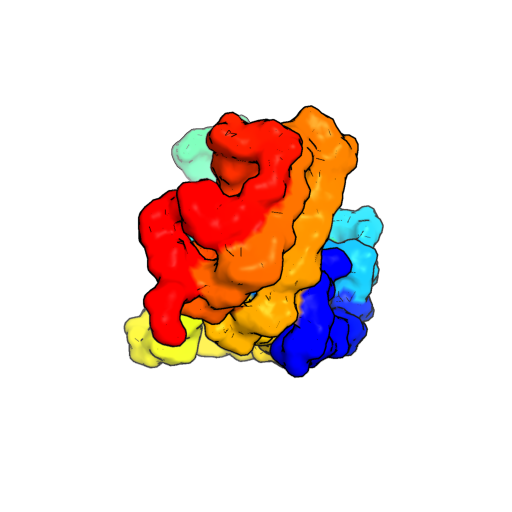main [SM00382] (166-310)
  IPR009057 Homedomain-like superfamily [SSF46689] (434-480)
  IPR010518 Flagellar regulatory FleQ [PF06490] (6-123)
  IPR011006 CheY-like superfamily [SSF52172] (3-188)
  IPR025662 Sigma-54 interaction domain, ATP-binding site 1 [PS00675] (170-183)
  IPR025943 Sigma-54 interaction domain, ATP-binding site 2 [PS00676] (232-247)
  IPR025944 Sigma-54 interaction domain, conserved site [PS00688] (358-367)
  IPR027417 P-loop containing nucleoside triphosphate hydrolase [G3DSA:3.40.50.300] (136-317)
  IPR027417 P-loop containing nucleoside triphosphate hydrolase [SSF52540] (146-387)
  IPR058031 NorR-like, AAA+ ATPase lid domain [PF25601] (318-400)

B-factor: mean 22.86, std 11.11, range [6.65, 72.56]

Radius of gyration: 21.18 Å; Cα contacts (8 Å, |Δi|>4): 460; chains: 1; bounding box: 40×60×48 Å

GO terms:
  GO:0000976 transcription cis-regulatory region binding (F, IPI)
  GO:0001216 DNA-binding transcription activator activity (F, IPI)
  GO:0001217 DNA-binding transcription repressor activity (F, IPI)
  GO:0032993 protein-DNA complex (C, IPI)
  GO:0000976 transcription cis-regulatory region binding (F, IMP)
  GO:0001216 DNA-binding transcription activator activity (F, IMP)
  GO:0032993 protein-DNA complex (C, IMP)
  GO:0001217 DNA-binding transcription repressor activity (F, IMP)
  GO:0000987 cis-regulatory region sequence-specific DNA binding (F, IDA)
  GO:0035438 cyclic-di-GMP binding (F, IDA)
  GO:0006351 DNA-templated transcription (P, IDA)
  GO:0006355 regulation of DNA-templated transcription (P, IDA)
  GO:0010811 positive regulation of cell-substrate adhesion (P, IMP)
  GO:2000155 positive regulation of cilium-dependent cell motility (P, IMP)
  GO:1902021 regulation of bacterial-type flagellum-dependent cell motility (P, IMP)
  GO:1901202 negative regulation of extracellular matrix assembly (P, IMP)
  GO:0035438 cyclic-di-GMP binding (F, IPI)

Foldseek 3Di:
DQFDDDPQSVVLVVLLVVPLAPLAFEEEEEAAQLCQVVSVLVSFCSYQLNVDDEFEDAQQPDDLVCVLCQAAWAPAPLDVPRNHGDGHRQRRQASGAYEYEAPLNHFPVVLVVVLVCLVVQWGHHRPDPDIGGGDHRYYYYHHDDQVVCVVVVGHDPSSCCRNHPRYRYRYFCLVRLNRLQVLLVVLQVVCVVVPNFHEEEDPQLSVLQNPANPSNGSVVVSVQSNVLCVQAGHYYDHLVSHDPNSRDDD

Organism: Pseudomonas aeruginosa (strain ATCC 15692 / DSM 22644 / CIP 104116 / JCM 14847 / LMG 12228 / 1C / PRS 101 / PAO1) (NCBI:txid208964)

Solvent-accessible surface area: 12959 Å² total; per-residue (Å²): 102,24,40,9,78,4,120,31,5,66,84,7,89,99,55,19,153,127,4,7,78,57,61,33,20,0,2,0,38,13,60,62,6,6,24,26,70,76,0,0,91,30,1,0,124,100,1,137,16,106,178,24,54,26,14,35,1,63,2,51,80,26,64,63,144,75,0,60,16,65,0,9,1,8,64,135,60,37,69,140,68,6,137,70,49,154,33,4,75,0,53,102,0,76,36,0,0,0,3,0,45,15,0,3,60,4,35,73,85,6,0,46,84,0,11,146,11,27,82,102,128,36,7,75,40,33,66,25,142,135,79,32,128,9,57,19,1,5,0,0,2,0,107,65,89,3,92,110,26,38,148,81,47,64,5,94,93,62,0,21,146,98,2,33,90,45,52,0,132,13,30,16,1,107,122,21,46,109,0,0,41,68,15,3,92,70,35,16,62,144,0,76,149,90,179,113,19,18,6,142,17,54,92,51,0,45,90,0,0,28,101,18,100,0,101,25,0,30,154,29,0,27,79,2,1,66,105,0,10,138,87,62,89,175,19,74,0,7,38,52,60,1,32,164,130,6,88,55,94,172

Sequence (250 aa):
SLVGTSRAIQQVRQMMQQVADTDASSVLILGESSGTGKEVVARNNLHYHSKRREGPFVPVNCGAIPAELLESELFGHEKGAFTGAITSRAGRFELANGGTLFLDEIGDMPLPMQVKLLRVLQERTFERVGSNKTQNVDVRIIAATHKNLEKMIEDGTFREDLYYRLNVFPIEMAPLRERVEDIALLLNELISRMEHEKRGSIRFNSAAIMSLCRHDDWPGNVRRELANLVERLAIMHPYGVIGVGELPKKFRHVD